Protein AF-A0A7S3IQA2-F1 (afdb_monomer_lite)

Secondary structure (DSSP, 8-state):
--------EEEEEEE--PPPPGGGEEEEEEE----TTT----GGG--HHHH-PBPPP-----------------SSSTTTTTEEEEEEE--HHHHHEEEES-HHHHHHHHHHHHHHHHHHHT-EE-GGG-GGGHHHHTTS-TTS--SSS-----SSHHHHEE--HHHHHT-HHHHTHHHHHHHHHHHHHHHHHHHHHTTHHHHHHHHHHHHT--THHHHSTTBSSHHHHHHHHHHHHHHHHHHHHHHS-SEEEETTEEEE-HHHHHHHS--

Organism: NCBI:txid197538

Structure (mmCIF, N/CA/C/O backbone):
data_AF-A0A7S3IQA2-F1
#
_entry.id   AF-A0A7S3IQA2-F1
#
loop_
_atom_site.group_PDB
_atom_site.id
_atom_site.type_symbol
_atom_site.label_atom_id
_atom_site.label_alt_id
_atom_site.label_comp_id
_atom_site.label_asym_id
_atom_site.label_entity_id
_atom_site.label_seq_id
_atom_site.pdbx_PDB_ins_code
_atom_site.Cartn_x
_atom_site.Cartn_y
_atom_site.Cartn_z
_atom_site.occupancy
_atom_site.B_iso_or_equiv
_atom_sit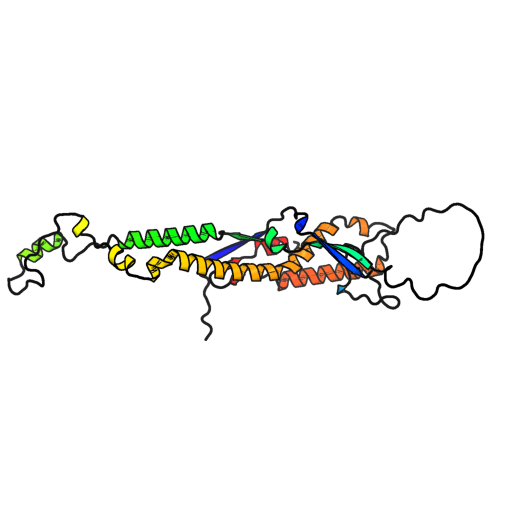e.auth_seq_id
_atom_site.auth_comp_id
_atom_site.auth_asym_id
_atom_site.auth_atom_id
_atom_site.pdbx_PDB_model_num
ATOM 1 N N . MET A 1 1 ? 13.634 -14.936 19.306 1.00 33.12 1 MET A N 1
ATOM 2 C CA . MET A 1 1 ? 12.328 -15.432 18.822 1.00 33.12 1 MET A CA 1
ATOM 3 C C . MET A 1 1 ? 11.610 -14.250 18.198 1.00 33.12 1 MET A C 1
ATOM 5 O O . MET A 1 1 ? 11.141 -13.402 18.939 1.00 33.12 1 MET A O 1
ATOM 9 N N . HIS A 1 2 ? 11.603 -14.133 16.868 1.00 39.12 2 HIS A N 1
ATOM 10 C CA . HIS A 1 2 ? 10.743 -13.153 16.205 1.00 39.12 2 HIS A CA 1
ATOM 11 C C . HIS A 1 2 ? 9.309 -13.664 16.319 1.00 39.12 2 HIS A C 1
ATOM 13 O O . HIS A 1 2 ? 8.986 -14.717 15.767 1.00 39.12 2 HIS A O 1
ATOM 19 N N . VAL A 1 3 ? 8.480 -12.967 17.094 1.00 45.41 3 VAL A N 1
ATOM 20 C CA . VAL A 1 3 ? 7.030 -13.148 17.030 1.00 45.41 3 VAL A CA 1
ATOM 21 C C . VAL A 1 3 ? 6.659 -12.848 15.581 1.00 45.41 3 VAL A C 1
ATOM 23 O O . VAL A 1 3 ? 6.952 -11.762 15.092 1.00 45.41 3 VAL A O 1
ATOM 26 N N . LYS A 1 4 ? 6.127 -13.836 14.854 1.00 48.12 4 LYS A N 1
ATOM 27 C CA . LYS A 1 4 ? 5.540 -13.571 13.540 1.00 48.12 4 LYS A CA 1
ATOM 28 C C . LYS A 1 4 ? 4.368 -12.634 13.793 1.00 48.12 4 LYS A C 1
ATOM 30 O O . LYS A 1 4 ? 3.361 -13.076 14.339 1.00 48.12 4 LYS A O 1
ATOM 35 N N . GLU A 1 5 ? 4.542 -11.359 13.469 1.00 61.69 5 GLU A N 1
ATOM 36 C CA . GLU A 1 5 ? 3.454 -10.388 13.438 1.00 61.69 5 GLU A CA 1
ATOM 37 C C . GLU A 1 5 ? 2.426 -10.919 12.441 1.00 61.69 5 GLU A C 1
ATOM 39 O O . GLU A 1 5 ? 2.681 -11.011 11.240 1.00 61.69 5 GLU A O 1
ATOM 44 N N . VAL A 1 6 ? 1.309 -11.418 12.967 1.00 69.44 6 VAL A N 1
ATOM 45 C CA . VAL A 1 6 ? 0.190 -11.858 12.144 1.00 69.44 6 VAL A CA 1
ATOM 46 C C . VAL A 1 6 ? -0.544 -10.588 11.722 1.00 69.44 6 VAL A C 1
ATOM 48 O O . VAL A 1 6 ? -0.915 -9.808 12.601 1.00 69.44 6 VAL A O 1
ATOM 51 N N . PRO A 1 7 ? -0.754 -10.361 10.416 1.00 72.88 7 PRO A N 1
ATOM 52 C CA . PRO A 1 7 ? -1.458 -9.175 9.956 1.00 72.88 7 PRO A CA 1
ATOM 53 C C . PRO A 1 7 ? -2.892 -9.196 10.487 1.00 72.88 7 PRO A C 1
ATOM 55 O O . PRO A 1 7 ? -3.588 -10.209 10.384 1.00 72.88 7 PRO A O 1
ATOM 58 N N . LEU A 1 8 ? -3.318 -8.073 11.060 1.00 76.00 8 LEU A N 1
ATOM 59 C CA . LEU A 1 8 ? -4.650 -7.910 11.642 1.00 76.00 8 LEU A CA 1
ATOM 60 C C . LEU A 1 8 ? -5.661 -7.424 10.599 1.00 76.00 8 LEU A C 1
ATOM 62 O O . LEU A 1 8 ? -6.837 -7.771 10.679 1.00 76.00 8 LEU A O 1
ATOM 66 N N . PHE A 1 9 ? -5.196 -6.677 9.595 1.00 80.94 9 PHE A N 1
ATOM 67 C CA . PHE A 1 9 ? -6.043 -6.094 8.558 1.00 80.94 9 PHE A CA 1
ATOM 68 C C . PHE A 1 9 ? -5.576 -6.487 7.161 1.00 80.94 9 PHE A C 1
ATOM 70 O O . PHE A 1 9 ? -4.390 -6.709 6.908 1.00 80.94 9 PHE A O 1
ATOM 77 N N . PHE A 1 10 ? -6.526 -6.543 6.234 1.00 84.06 10 PHE A N 1
ATOM 78 C CA . PHE A 1 10 ? -6.259 -6.733 4.816 1.00 84.06 10 PHE A CA 1
ATOM 79 C C . PHE A 1 10 ? -6.464 -5.407 4.103 1.00 84.06 10 PHE A C 1
ATOM 81 O O . PHE A 1 10 ? -7.501 -4.772 4.280 1.00 84.06 10 PHE A O 1
ATOM 88 N N . ALA A 1 11 ? -5.488 -5.026 3.291 1.00 83.69 11 ALA A N 1
ATOM 89 C CA . ALA A 1 11 ? -5.570 -3.844 2.454 1.00 83.69 11 ALA A CA 1
ATOM 90 C C . ALA A 1 11 ? -5.276 -4.212 0.997 1.00 83.69 11 ALA A C 1
ATOM 92 O O . ALA A 1 11 ? -4.518 -5.144 0.705 1.00 83.69 11 ALA A O 1
ATOM 93 N N . GLU A 1 12 ? -5.891 -3.491 0.073 1.00 84.31 12 GLU A N 1
ATOM 94 C CA . GLU A 1 12 ? -5.691 -3.664 -1.361 1.00 84.31 12 GLU A CA 1
ATOM 95 C C . GLU A 1 12 ? -4.896 -2.483 -1.907 1.00 84.31 12 GLU A C 1
ATOM 97 O O . GLU A 1 12 ? -5.214 -1.325 -1.645 1.00 84.31 12 GLU A O 1
ATOM 102 N N . CYS A 1 13 ? -3.831 -2.780 -2.652 1.00 83.69 13 CYS A N 1
ATOM 103 C CA . CYS A 1 13 ? -3.102 -1.765 -3.394 1.00 83.69 13 CYS A CA 1
ATOM 104 C C . CYS A 1 13 ? -3.908 -1.410 -4.645 1.00 83.69 13 CYS A C 1
ATOM 106 O O . CYS A 1 13 ? -4.119 -2.248 -5.527 1.00 83.69 13 CYS A O 1
ATOM 108 N N . LEU A 1 14 ? -4.358 -0.162 -4.706 1.00 82.62 14 LEU A N 1
ATOM 109 C CA . LEU A 1 14 ? -4.986 0.423 -5.874 1.00 82.62 14 LEU A CA 1
ATOM 110 C C . LEU A 1 14 ? -3.908 0.998 -6.788 1.00 82.62 14 LEU A C 1
ATOM 112 O O . LEU A 1 14 ? -3.060 1.773 -6.352 1.00 82.62 14 LEU A O 1
ATOM 116 N N . TYR A 1 15 ? -3.998 0.651 -8.068 1.00 81.69 15 TYR A N 1
ATOM 117 C CA . TYR A 1 15 ? -3.204 1.250 -9.131 1.00 81.69 15 TYR A CA 1
ATOM 118 C C . TYR A 1 15 ? -4.103 2.147 -9.982 1.00 81.69 15 TYR A C 1
ATOM 120 O O . TYR A 1 15 ? -5.124 1.683 -10.500 1.00 81.69 15 TYR A O 1
ATOM 128 N N . LYS A 1 16 ? -3.760 3.431 -10.106 1.00 79.69 16 LYS A N 1
ATOM 129 C CA . LYS A 1 16 ? -4.470 4.381 -10.975 1.00 79.69 16 LYS A CA 1
ATOM 130 C C . LYS A 1 16 ? -3.477 5.270 -11.714 1.00 79.69 16 LYS A C 1
ATOM 132 O O . LYS A 1 16 ? -2.762 6.061 -11.107 1.00 79.69 16 LYS A O 1
ATOM 137 N N . GLU A 1 17 ? -3.477 5.171 -13.038 1.00 76.94 17 GLU A N 1
ATOM 138 C CA . GLU A 1 17 ? -2.669 6.030 -13.902 1.00 76.94 17 GLU A CA 1
ATOM 139 C C . GLU A 1 17 ? -3.285 7.435 -13.963 1.00 76.94 17 GLU A C 1
ATOM 141 O O . GLU A 1 17 ? -4.284 7.674 -14.643 1.00 76.94 17 GLU A O 1
ATOM 146 N N . PHE A 1 18 ? -2.696 8.380 -13.232 1.00 75.50 18 PHE A N 1
ATOM 147 C CA . PHE A 1 18 ? -3.035 9.798 -13.341 1.00 75.50 18 PHE A CA 1
ATOM 148 C C . PHE A 1 18 ? -2.049 10.530 -14.250 1.00 75.50 18 PHE A C 1
ATOM 150 O O . PHE A 1 18 ? -0.873 10.169 -14.347 1.00 75.50 18 PHE A O 1
ATOM 157 N N . THR A 1 19 ? -2.520 11.609 -14.883 1.00 73.88 19 THR A N 1
ATOM 158 C CA . THR A 1 19 ? -1.664 12.514 -15.658 1.00 73.88 19 THR A CA 1
ATOM 159 C C . THR A 1 19 ? -0.594 13.116 -14.754 1.00 73.88 19 THR A C 1
ATOM 161 O O . THR A 1 19 ? -0.920 13.801 -13.784 1.00 73.88 19 THR A O 1
ATOM 164 N N . ILE A 1 20 ? 0.674 12.879 -15.086 1.00 77.06 20 ILE A N 1
ATOM 165 C CA . ILE A 1 20 ? 1.814 13.316 -14.275 1.00 77.06 20 ILE A CA 1
ATOM 166 C C . ILE A 1 20 ? 1.926 14.851 -14.333 1.00 77.06 20 ILE A C 1
ATOM 168 O O . ILE A 1 20 ? 2.106 15.401 -15.427 1.00 77.06 20 ILE A O 1
ATOM 172 N N . PRO A 1 21 ? 1.852 15.562 -13.192 1.00 76.69 21 PRO A N 1
ATOM 173 C CA . PRO A 1 21 ? 2.013 17.013 -13.157 1.00 76.69 21 PRO A CA 1
ATOM 174 C C . PRO A 1 21 ? 3.432 17.452 -13.540 1.00 76.69 21 PRO A C 1
ATOM 176 O O . PRO A 1 21 ? 4.412 16.755 -13.277 1.00 76.69 21 PRO A O 1
ATOM 179 N N . SER A 1 22 ? 3.566 18.661 -14.097 1.00 71.00 22 SER A N 1
ATOM 180 C CA . SER A 1 22 ? 4.856 19.204 -14.557 1.00 71.00 22 SER A CA 1
ATOM 181 C C . SER A 1 22 ? 5.938 19.281 -13.467 1.00 71.00 22 SER A C 1
ATOM 183 O O . SER A 1 22 ? 7.120 19.269 -13.793 1.00 71.00 22 SER A O 1
ATOM 185 N N . SER A 1 23 ? 5.551 19.326 -12.188 1.00 74.44 23 SER A N 1
ATOM 186 C CA . SER A 1 23 ? 6.451 19.370 -11.026 1.00 74.44 23 SER A CA 1
ATOM 187 C C . SER A 1 23 ? 7.253 18.087 -10.795 1.00 74.44 23 SER A C 1
ATOM 189 O O . SER A 1 23 ? 8.294 18.142 -10.150 1.00 74.44 23 SER A O 1
ATOM 191 N N . TYR A 1 24 ? 6.787 16.949 -11.313 1.00 72.38 24 TYR A N 1
ATOM 192 C CA . TYR A 1 24 ? 7.434 15.645 -11.125 1.00 72.38 24 TYR A CA 1
ATOM 193 C C . TYR A 1 24 ? 8.455 15.319 -12.220 1.00 72.38 24 TYR A C 1
ATOM 195 O O . TYR A 1 24 ? 9.174 14.323 -12.125 1.00 72.38 24 TYR A O 1
ATOM 203 N N . TYR A 1 25 ? 8.548 16.163 -13.253 1.00 75.19 25 TYR A N 1
ATOM 204 C CA . TYR A 1 25 ? 9.533 16.010 -14.315 1.00 75.19 25 TYR A CA 1
ATOM 205 C C . TYR A 1 25 ? 10.862 16.649 -13.925 1.00 75.19 25 TYR A C 1
ATOM 207 O O . TYR A 1 25 ? 10.923 17.810 -13.521 1.00 75.19 25 TYR A O 1
ATOM 215 N N . TYR A 1 26 ? 11.949 15.921 -14.151 1.00 76.19 26 TYR A N 1
ATOM 216 C CA . TYR A 1 26 ? 13.303 16.455 -14.082 1.00 76.19 26 TYR A CA 1
ATOM 217 C C . TYR A 1 26 ? 14.073 16.117 -15.356 1.00 76.19 26 TYR A C 1
ATOM 219 O O . TYR A 1 26 ? 13.770 15.152 -16.056 1.00 76.19 26 TYR A O 1
ATOM 227 N N . THR A 1 27 ? 15.054 16.953 -15.688 1.00 71.00 27 THR A N 1
ATOM 228 C CA . THR A 1 27 ? 15.935 16.705 -16.832 1.00 71.00 27 THR A CA 1
ATOM 229 C C . THR A 1 27 ? 17.206 16.047 -16.331 1.00 71.00 27 THR A C 1
ATOM 231 O O . THR A 1 27 ? 17.878 16.596 -15.460 1.00 71.00 27 THR A O 1
ATOM 234 N N . ASP A 1 28 ? 17.519 14.886 -16.884 1.00 67.62 28 ASP A N 1
ATOM 235 C CA . ASP A 1 28 ? 18.762 14.167 -16.646 1.00 67.62 28 ASP A CA 1
ATOM 236 C C . ASP A 1 28 ? 19.663 14.264 -17.883 1.00 67.62 28 ASP A C 1
ATOM 238 O O . ASP A 1 28 ? 19.167 14.454 -18.995 1.00 67.62 28 ASP A O 1
ATOM 242 N N . ILE A 1 29 ? 20.977 14.169 -17.704 1.00 68.44 29 ILE A N 1
ATOM 243 C CA . ILE A 1 29 ? 21.948 14.224 -18.805 1.00 68.44 29 ILE A CA 1
ATOM 244 C C . ILE A 1 29 ? 22.576 12.840 -18.928 1.00 68.44 29 ILE A C 1
ATOM 246 O O . ILE A 1 29 ? 23.314 12.419 -18.042 1.00 68.44 29 ILE A O 1
ATOM 250 N N . ILE A 1 30 ? 22.281 12.144 -20.023 1.00 65.62 30 ILE A N 1
ATOM 251 C CA . ILE A 1 30 ? 22.771 10.787 -20.292 1.00 65.62 30 ILE A CA 1
ATOM 252 C C . ILE A 1 30 ? 23.763 10.844 -21.454 1.00 65.62 30 ILE A C 1
ATOM 254 O O . ILE A 1 30 ? 23.648 11.699 -22.335 1.00 65.62 30 ILE A O 1
ATOM 258 N N . ASN A 1 31 ? 24.760 9.963 -21.438 1.00 61.25 31 ASN A N 1
ATOM 259 C CA . ASN A 1 31 ? 25.698 9.841 -22.548 1.00 61.25 31 ASN A CA 1
ATOM 260 C C . ASN A 1 31 ? 25.044 9.116 -23.736 1.00 61.25 31 ASN A C 1
ATOM 262 O O . ASN A 1 31 ? 24.203 8.243 -23.532 1.00 61.25 31 ASN A O 1
ATOM 266 N N . LEU A 1 32 ? 25.449 9.456 -24.959 1.00 64.62 32 LEU A N 1
ATOM 267 C CA . LEU A 1 32 ? 25.053 8.738 -26.169 1.00 64.62 32 LEU A CA 1
ATOM 268 C C . LEU A 1 32 ? 25.477 7.265 -26.070 1.00 64.62 32 LEU A C 1
ATOM 270 O O . LEU A 1 32 ? 26.587 6.959 -25.629 1.00 64.62 32 LEU A O 1
ATOM 274 N N . PHE A 1 33 ? 24.581 6.358 -26.461 1.00 60.69 33 PHE A N 1
ATOM 275 C CA . PHE A 1 33 ? 24.859 4.926 -26.459 1.00 60.69 33 PHE A CA 1
ATOM 276 C C . PHE A 1 33 ? 25.730 4.535 -27.651 1.00 60.69 33 PHE A C 1
ATOM 278 O O . PHE A 1 33 ? 25.269 4.512 -28.792 1.00 60.69 33 PHE A O 1
ATOM 285 N N . GLU A 1 34 ? 26.988 4.203 -27.369 1.00 63.91 34 GLU A N 1
ATOM 286 C CA . GLU A 1 34 ? 27.975 3.785 -28.360 1.00 63.91 34 GLU A CA 1
ATOM 287 C C . GLU A 1 34 ? 28.670 2.501 -27.896 1.00 63.91 34 GLU A C 1
ATOM 289 O O . GLU A 1 34 ? 29.266 2.436 -26.814 1.00 63.91 34 GLU A O 1
ATOM 294 N N . LEU A 1 35 ? 28.603 1.463 -28.729 1.00 61.06 35 LEU A N 1
ATOM 295 C CA . LEU A 1 35 ? 29.196 0.161 -28.436 1.00 61.06 35 LEU A CA 1
ATOM 296 C C . LEU A 1 35 ? 30.708 0.142 -28.735 1.00 61.06 35 LEU A C 1
ATOM 298 O O . LEU A 1 35 ? 31.191 0.886 -29.598 1.00 61.06 35 LEU A O 1
ATOM 302 N N . PRO A 1 36 ? 31.482 -0.734 -28.068 1.00 54.06 36 PRO A N 1
ATOM 303 C CA . PRO A 1 36 ? 32.877 -0.985 -28.430 1.00 54.06 36 PRO A CA 1
ATOM 304 C C . PRO A 1 36 ? 32.995 -1.484 -29.885 1.00 54.06 36 PRO A C 1
ATOM 306 O O . PRO A 1 36 ? 32.123 -2.231 -30.330 1.00 54.06 36 PRO A O 1
ATOM 309 N N . PRO A 1 37 ? 34.071 -1.151 -30.632 1.00 51.06 37 PRO A N 1
ATOM 310 C CA . PRO A 1 37 ? 35.356 -0.627 -30.152 1.00 51.06 37 PRO A CA 1
ATOM 311 C C . PRO A 1 37 ? 35.466 0.905 -30.059 1.00 51.06 37 PRO A C 1
ATOM 313 O O . PRO A 1 37 ? 36.456 1.386 -29.514 1.00 51.06 37 PRO A O 1
ATOM 316 N N . LEU A 1 38 ? 34.497 1.661 -30.584 1.00 55.62 38 LEU A N 1
ATOM 317 C CA . LEU A 1 38 ? 34.536 3.132 -30.606 1.00 55.62 38 LEU A CA 1
ATOM 318 C C . LEU A 1 38 ? 33.925 3.759 -29.340 1.00 55.62 38 LEU A C 1
ATOM 320 O O . LEU A 1 38 ? 34.416 4.784 -28.876 1.00 55.62 38 LEU A O 1
ATOM 324 N N . GLY A 1 39 ? 32.923 3.112 -28.738 1.00 59.12 39 GLY A N 1
ATOM 325 C CA . GLY A 1 39 ? 32.258 3.578 -27.522 1.00 59.12 39 GLY A CA 1
ATOM 326 C C . GLY A 1 39 ? 32.589 2.777 -26.256 1.00 59.12 39 GLY A C 1
ATOM 327 O O . GLY A 1 39 ? 33.269 1.749 -26.287 1.00 59.12 39 GLY A O 1
ATOM 328 N N . ARG A 1 40 ? 32.109 3.275 -25.108 1.00 67.38 40 ARG A N 1
ATOM 329 C CA . ARG A 1 40 ? 32.288 2.670 -23.768 1.00 67.38 40 ARG A CA 1
ATOM 330 C C . ARG A 1 40 ? 30.965 2.257 -23.105 1.00 67.38 40 ARG A C 1
ATOM 332 O O . ARG A 1 40 ? 30.977 1.944 -21.916 1.00 67.38 40 ARG A O 1
ATOM 339 N N . SER A 1 41 ? 29.844 2.293 -23.827 1.00 68.06 41 SER A N 1
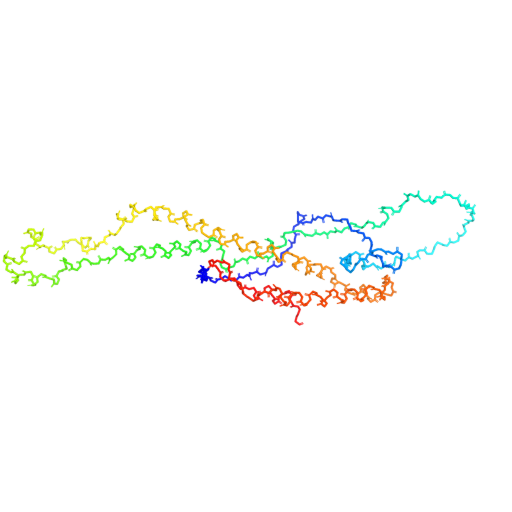ATOM 340 C CA . SER A 1 41 ? 28.519 2.057 -23.246 1.00 68.06 41 SER A CA 1
ATOM 341 C C . SER A 1 41 ? 28.297 0.587 -22.893 1.00 68.06 41 SER A C 1
ATOM 343 O O . SER A 1 41 ? 28.702 -0.327 -23.614 1.00 68.06 41 SER A O 1
ATOM 345 N N . THR A 1 42 ? 27.628 0.371 -21.767 1.00 61.69 42 THR A N 1
ATOM 346 C CA . THR A 1 42 ? 27.181 -0.933 -21.271 1.00 61.69 42 THR A CA 1
ATOM 347 C C . THR A 1 42 ? 25.681 -1.109 -21.497 1.00 61.69 42 THR A C 1
ATOM 349 O O . THR A 1 42 ? 24.984 -0.147 -21.801 1.00 61.69 42 THR A O 1
ATOM 352 N N . LYS A 1 43 ? 25.159 -2.335 -21.348 1.00 63.09 43 LYS A N 1
ATOM 353 C CA . LYS A 1 43 ? 23.725 -2.637 -21.534 1.00 63.09 43 LYS A CA 1
ATOM 354 C C . LYS A 1 43 ? 22.803 -1.720 -20.718 1.00 63.09 43 LYS A C 1
ATOM 356 O O . LYS A 1 43 ? 21.762 -1.314 -21.224 1.00 63.09 43 LYS A O 1
ATOM 361 N N . ASP A 1 44 ? 23.228 -1.347 -19.514 1.00 60.62 44 ASP A N 1
ATOM 362 C CA . ASP A 1 44 ? 22.462 -0.512 -18.582 1.00 60.62 44 ASP A CA 1
ATOM 363 C C . ASP A 1 44 ? 22.394 0.966 -19.006 1.00 60.62 44 ASP A C 1
ATOM 365 O O . ASP A 1 44 ? 21.500 1.702 -18.585 1.00 60.62 44 ASP A O 1
ATOM 369 N N . ASP A 1 45 ? 23.301 1.404 -19.886 1.00 61.25 45 ASP A N 1
ATOM 370 C CA . ASP A 1 45 ? 23.326 2.767 -20.426 1.00 61.25 45 ASP A CA 1
ATOM 371 C C . ASP A 1 45 ? 22.307 2.958 -21.567 1.00 61.25 45 ASP A C 1
ATOM 373 O O . ASP A 1 45 ? 22.085 4.077 -22.041 1.00 61.25 45 ASP A O 1
ATOM 377 N N . PHE A 1 46 ? 21.662 1.878 -22.027 1.00 63.38 46 PHE A N 1
ATOM 378 C CA . PHE A 1 46 ? 20.690 1.932 -23.111 1.00 63.38 46 PHE A CA 1
ATOM 379 C C . PHE A 1 46 ? 19.351 2.533 -22.650 1.00 63.38 46 PHE A C 1
ATOM 381 O O . PHE A 1 46 ? 18.504 1.876 -22.039 1.00 63.38 46 PHE A O 1
ATOM 388 N N . ASN A 1 47 ? 19.118 3.799 -23.012 1.00 66.50 47 ASN A N 1
ATOM 389 C CA . ASN A 1 47 ? 17.825 4.458 -22.863 1.00 66.50 47 ASN A CA 1
ATOM 390 C C . ASN A 1 47 ? 17.030 4.516 -24.190 1.00 66.50 47 ASN A C 1
ATOM 392 O O . ASN A 1 47 ? 17.344 5.333 -25.058 1.00 66.50 47 ASN A O 1
ATOM 396 N N . PRO A 1 48 ? 15.953 3.730 -24.348 1.00 66.00 48 PRO A N 1
ATOM 397 C CA . PRO A 1 48 ? 15.155 3.691 -25.572 1.00 66.00 48 PRO A CA 1
ATOM 398 C C . PRO A 1 48 ? 14.453 5.016 -25.898 1.00 66.00 48 PRO A C 1
ATOM 400 O O . PRO A 1 48 ? 14.165 5.267 -27.058 1.00 66.00 48 PRO A O 1
ATOM 403 N N . MET A 1 49 ? 14.234 5.900 -24.919 1.00 63.31 49 MET A N 1
ATOM 404 C CA . MET A 1 49 ? 13.616 7.219 -25.149 1.00 63.31 49 MET A CA 1
ATOM 405 C C . MET A 1 49 ? 14.499 8.175 -25.949 1.00 63.31 49 MET A C 1
ATOM 407 O O . MET A 1 49 ? 14.025 9.204 -26.422 1.00 63.31 49 MET A O 1
ATOM 411 N N . VAL A 1 50 ? 15.792 7.874 -26.029 1.00 62.91 50 VAL A N 1
ATOM 412 C CA . VAL A 1 50 ? 16.797 8.743 -26.639 1.00 62.91 50 VAL A CA 1
ATOM 413 C C . VAL A 1 50 ? 17.586 8.029 -27.715 1.00 62.91 50 VAL A C 1
ATOM 415 O O . VAL A 1 50 ? 18.009 8.663 -28.665 1.00 62.91 50 VAL A O 1
ATOM 418 N N . HIS A 1 51 ? 17.773 6.719 -27.600 1.00 65.56 51 H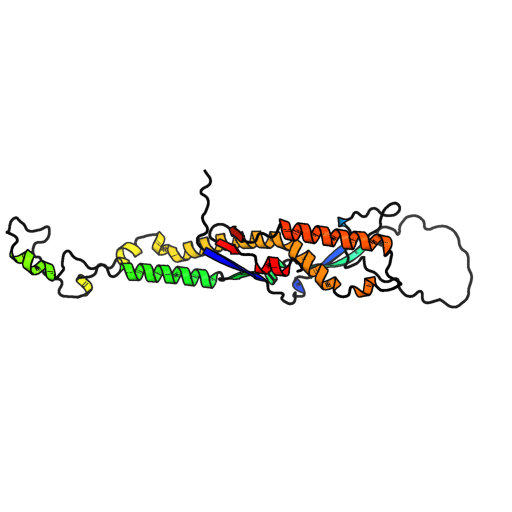IS A N 1
ATOM 419 C CA . HIS A 1 51 ? 18.591 5.977 -28.554 1.00 65.56 51 HIS A CA 1
ATOM 420 C C . HIS A 1 51 ? 17.788 5.405 -29.729 1.00 65.56 51 HIS A C 1
ATOM 422 O O . HIS A 1 51 ? 18.385 4.916 -30.680 1.00 65.56 51 HIS A O 1
ATOM 428 N N . MET A 1 52 ? 16.453 5.493 -29.707 1.00 61.66 52 MET A N 1
ATOM 429 C CA . MET A 1 52 ? 15.612 5.201 -30.873 1.00 61.66 52 MET A CA 1
ATOM 430 C C . MET A 1 52 ? 15.436 6.462 -31.728 1.00 61.66 52 MET A C 1
ATOM 432 O O . MET A 1 52 ? 14.398 7.120 -31.683 1.00 61.66 52 MET A O 1
ATOM 436 N N . GLU A 1 53 ? 16.474 6.815 -32.485 1.00 64.25 53 GLU A N 1
ATOM 437 C CA . GLU A 1 53 ? 16.461 7.956 -33.408 1.00 64.25 53 GLU A CA 1
ATOM 438 C C . GLU A 1 53 ? 16.288 7.499 -34.863 1.00 64.25 53 GLU A C 1
ATOM 440 O O . GLU A 1 53 ? 16.818 6.469 -35.288 1.00 64.25 53 GLU A O 1
ATOM 445 N N . ILE A 1 54 ? 15.568 8.306 -35.642 1.00 59.72 54 ILE A N 1
ATOM 446 C CA . ILE A 1 54 ? 15.509 8.192 -37.101 1.00 59.72 54 ILE A CA 1
ATOM 447 C C . ILE A 1 54 ? 16.592 9.109 -37.670 1.00 59.72 54 ILE A C 1
ATOM 449 O O . ILE A 1 54 ? 16.667 10.278 -37.285 1.00 59.72 54 ILE A O 1
ATOM 453 N N . GLU A 1 55 ? 17.416 8.607 -38.590 1.00 56.72 55 GLU A N 1
ATOM 454 C CA . GLU A 1 55 ? 18.409 9.448 -39.262 1.00 56.72 55 GLU A CA 1
ATOM 455 C C . GLU A 1 55 ? 17.713 10.594 -40.024 1.00 56.72 55 GLU A C 1
ATOM 457 O O . GLU A 1 55 ? 16.796 10.339 -40.823 1.00 56.72 55 GLU A O 1
ATOM 462 N N . PRO A 1 56 ? 18.111 11.862 -39.794 1.00 52.25 56 PRO A N 1
ATOM 463 C CA . PRO A 1 56 ? 17.507 12.992 -40.485 1.00 52.25 56 PRO A CA 1
ATOM 464 C C . PRO A 1 56 ? 17.719 12.872 -41.999 1.00 52.25 56 PRO A C 1
ATOM 466 O O . PRO A 1 56 ? 18.739 12.364 -42.460 1.00 52.25 56 PRO A O 1
ATOM 469 N N . GLU A 1 57 ? 16.754 13.353 -42.791 1.00 45.25 57 GLU A N 1
ATOM 470 C CA . GLU A 1 57 ? 16.940 13.511 -44.236 1.00 45.25 57 GLU A CA 1
ATOM 471 C C . GLU A 1 57 ? 18.209 14.314 -44.512 1.00 45.25 57 GLU A C 1
ATOM 473 O O . GLU A 1 57 ? 18.285 15.496 -44.175 1.00 45.25 57 GLU A O 1
ATOM 478 N N . GLU A 1 58 ? 19.191 13.682 -45.162 1.00 42.62 58 GLU A N 1
ATOM 479 C CA . GLU A 1 58 ? 20.230 14.417 -45.865 1.00 42.62 58 GLU A CA 1
ATOM 480 C C . GLU A 1 58 ? 19.530 15.312 -46.889 1.00 42.62 58 GLU A C 1
ATOM 482 O O . GLU A 1 58 ? 19.144 14.887 -47.983 1.00 42.62 58 GLU A O 1
ATOM 487 N N . VAL A 1 59 ? 19.337 16.578 -46.523 1.00 38.25 59 VAL A N 1
ATOM 488 C CA . VAL A 1 59 ? 19.032 17.629 -47.481 1.00 38.25 59 VAL A CA 1
ATOM 489 C C . VAL A 1 59 ? 20.231 17.658 -48.413 1.00 38.25 59 VAL A C 1
ATOM 491 O O . VAL A 1 59 ? 21.275 18.213 -48.071 1.00 38.25 59 VAL A O 1
ATOM 494 N N . LYS A 1 60 ? 20.095 17.006 -49.574 1.00 35.47 60 LYS A N 1
ATOM 495 C CA . LYS A 1 60 ? 21.044 17.087 -50.682 1.00 35.47 60 LYS A CA 1
ATOM 496 C C . LYS A 1 60 ? 21.295 18.566 -50.957 1.00 35.47 60 LYS A C 1
ATOM 498 O O . LYS A 1 60 ? 20.500 19.218 -51.633 1.00 35.47 60 LYS A O 1
ATOM 503 N N . LYS A 1 61 ? 22.388 19.104 -50.412 1.00 35.91 61 LYS A N 1
ATOM 504 C CA . LYS A 1 61 ? 22.923 20.400 -50.809 1.00 35.91 61 LYS A CA 1
ATOM 505 C C . LYS A 1 61 ? 23.356 20.245 -52.257 1.00 35.91 61 LYS A C 1
ATOM 507 O O . LYS A 1 61 ? 24.372 19.630 -52.566 1.00 35.91 61 LYS A O 1
ATOM 512 N N . SER A 1 62 ? 22.516 20.742 -53.149 1.00 35.38 62 SER A N 1
ATOM 513 C CA . SER A 1 62 ? 22.840 20.933 -54.548 1.00 35.38 62 SER A CA 1
ATOM 514 C C . SER A 1 62 ? 23.997 21.929 -54.674 1.00 35.38 62 SER A C 1
ATOM 516 O O . SER A 1 62 ? 23.799 23.098 -54.362 1.00 35.38 62 SER A O 1
ATOM 518 N N . GLY A 1 63 ? 25.141 21.447 -55.166 1.00 32.59 63 GLY A N 1
ATOM 519 C CA . GLY A 1 63 ? 26.056 22.169 -56.063 1.00 32.59 63 GLY A CA 1
ATOM 520 C C . GLY A 1 63 ? 27.013 23.211 -55.465 1.00 32.59 63 GLY A C 1
ATOM 521 O O . GLY A 1 63 ? 26.562 24.193 -54.895 1.00 32.59 63 GLY A O 1
ATOM 522 N N . ASP A 1 64 ? 28.310 22.978 -55.713 1.00 30.61 64 ASP A N 1
ATOM 523 C CA . ASP A 1 64 ? 29.437 23.923 -55.867 1.00 30.61 64 ASP A CA 1
ATOM 524 C C . ASP A 1 64 ? 29.647 25.034 -54.819 1.00 30.61 64 ASP A C 1
ATOM 526 O O . ASP A 1 64 ? 28.922 26.020 -54.770 1.00 30.61 64 ASP A O 1
ATOM 530 N N . ASP A 1 65 ? 30.734 24.963 -54.042 1.00 30.33 65 ASP A N 1
ATOM 531 C CA . ASP A 1 65 ? 32.045 25.408 -54.542 1.00 30.33 65 ASP A CA 1
ATOM 532 C C . ASP A 1 65 ? 33.177 25.137 -53.528 1.00 30.33 65 ASP A C 1
ATOM 534 O O . ASP A 1 65 ? 33.004 25.128 -52.309 1.00 30.33 65 ASP A O 1
ATOM 538 N N . SER A 1 66 ? 34.355 24.907 -54.094 1.00 31.11 66 SER A N 1
ATOM 539 C CA . SER A 1 66 ? 35.675 24.627 -53.519 1.00 31.11 66 SER A CA 1
ATOM 540 C C . SER A 1 66 ? 36.124 25.432 -52.284 1.00 31.11 66 SER A C 1
ATOM 542 O O . SER A 1 66 ? 36.042 26.659 -52.269 1.00 31.11 66 SER A O 1
ATOM 544 N N . SER A 1 67 ? 36.800 24.773 -51.334 1.00 28.61 67 SER A N 1
ATOM 545 C CA . SER A 1 67 ? 38.212 25.074 -51.001 1.00 28.61 67 SER A CA 1
ATOM 546 C C . SER A 1 67 ? 38.769 24.136 -49.924 1.00 28.61 67 SER A C 1
ATOM 548 O O . SER A 1 67 ? 38.223 23.985 -48.835 1.00 28.61 67 SER A O 1
ATOM 550 N N . GLU A 1 68 ? 39.894 23.512 -50.262 1.00 33.94 68 GLU A N 1
ATOM 551 C CA . GLU A 1 68 ? 40.783 22.788 -49.363 1.00 33.94 68 GLU A CA 1
ATOM 552 C C . GLU A 1 68 ? 41.365 23.744 -48.309 1.00 33.94 68 GLU A C 1
ATOM 554 O O . GLU A 1 68 ? 41.913 24.795 -48.638 1.00 33.94 68 GLU A O 1
ATOM 559 N N . SER A 1 69 ? 41.305 23.362 -47.035 1.00 29.05 69 SER A N 1
ATOM 560 C CA . SER A 1 69 ? 42.363 23.689 -46.075 1.00 29.05 69 SER A CA 1
ATOM 561 C C . SER A 1 69 ? 42.436 22.587 -45.021 1.00 29.05 69 SER A C 1
ATOM 563 O O . SER A 1 69 ? 41.596 22.465 -44.132 1.00 29.05 69 SER A O 1
ATOM 565 N N . GLU A 1 70 ? 43.439 21.732 -45.203 1.00 33.31 70 GLU A N 1
ATOM 566 C CA . GLU A 1 70 ? 43.882 20.723 -44.252 1.00 33.31 70 GLU A CA 1
ATOM 567 C C . GLU A 1 70 ? 44.357 21.348 -42.930 1.00 33.31 70 GLU A C 1
ATOM 569 O O . GLU A 1 70 ? 44.922 22.441 -42.898 1.00 33.31 70 GLU A O 1
ATOM 574 N N . ALA A 1 71 ? 44.226 20.539 -41.877 1.00 36.38 71 ALA A N 1
ATOM 575 C CA . ALA A 1 71 ? 45.096 20.487 -40.704 1.00 36.38 71 ALA A CA 1
ATOM 576 C C . ALA A 1 71 ? 45.116 21.710 -39.767 1.00 36.38 71 ALA A C 1
ATOM 578 O O . ALA A 1 71 ? 45.922 22.626 -39.916 1.00 36.38 71 ALA A O 1
ATOM 579 N N . ASN A 1 72 ? 44.284 21.646 -38.718 1.00 31.67 72 ASN A N 1
ATOM 580 C CA . ASN A 1 72 ? 44.665 21.798 -37.299 1.00 31.67 72 ASN A CA 1
ATOM 581 C C . ASN A 1 72 ? 43.416 22.087 -36.455 1.00 31.67 72 ASN A C 1
ATOM 583 O O . ASN A 1 72 ? 43.041 23.245 -36.294 1.00 31.67 72 ASN A O 1
ATOM 587 N N . LEU A 1 73 ? 42.782 21.043 -35.915 1.00 34.75 73 LEU A N 1
ATOM 588 C CA . LEU A 1 73 ? 41.855 21.126 -34.772 1.00 34.75 73 LEU A CA 1
ATOM 589 C C . LEU A 1 73 ? 41.589 19.711 -34.224 1.00 34.75 73 LEU A C 1
ATOM 591 O O . LEU A 1 73 ? 40.454 19.296 -34.014 1.00 34.75 73 LEU A O 1
ATOM 595 N N . GLU A 1 74 ? 42.662 18.946 -34.021 1.00 37.22 74 GLU A N 1
ATOM 596 C CA . GLU A 1 74 ? 42.621 17.802 -33.112 1.00 37.22 74 GLU A CA 1
ATOM 597 C C . GLU A 1 74 ? 42.722 18.324 -31.670 1.00 37.22 74 GLU A C 1
ATOM 599 O O . GLU A 1 74 ? 43.452 19.273 -31.390 1.00 37.22 74 GLU A O 1
ATOM 604 N N . GLU A 1 75 ? 41.956 17.687 -30.780 1.00 37.06 75 GLU A N 1
ATOM 605 C CA . GLU A 1 75 ? 41.959 17.849 -29.320 1.00 37.06 75 GLU A CA 1
ATOM 606 C C . GLU A 1 75 ? 41.320 19.132 -28.751 1.00 37.06 75 GLU A C 1
ATOM 608 O O . GLU A 1 75 ? 42.009 20.031 -28.280 1.00 37.06 75 GLU A O 1
ATOM 613 N N . SER A 1 76 ? 39.975 19.204 -28.707 1.00 32.66 76 SER A N 1
ATOM 614 C CA . SER A 1 76 ? 39.235 19.789 -27.548 1.00 32.66 76 SER A CA 1
ATOM 615 C C . SER A 1 76 ? 37.696 19.877 -27.661 1.00 32.66 76 SER A C 1
ATOM 617 O O . SER A 1 76 ? 37.072 20.478 -26.788 1.00 32.66 76 SER A O 1
ATOM 619 N N . ILE A 1 77 ? 37.030 19.269 -28.655 1.00 37.38 77 ILE A N 1
ATOM 620 C CA . ILE A 1 77 ? 35.554 19.395 -28.803 1.00 37.38 77 ILE A CA 1
ATOM 621 C C . ILE A 1 77 ? 34.760 18.196 -28.225 1.00 37.38 77 ILE A C 1
ATOM 623 O O . ILE A 1 77 ? 33.538 18.247 -28.103 1.00 37.38 77 ILE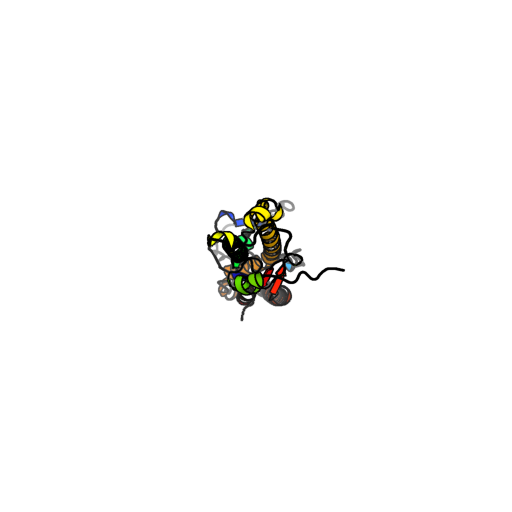 A O 1
ATOM 627 N N . ASP A 1 78 ? 35.418 17.142 -27.742 1.00 39.94 78 ASP A N 1
ATOM 628 C CA . ASP A 1 78 ? 34.764 15.826 -27.634 1.00 39.94 78 ASP A CA 1
ATOM 629 C C . ASP A 1 78 ? 34.118 15.456 -26.277 1.00 39.94 78 ASP A C 1
ATOM 631 O O . ASP A 1 78 ? 33.856 14.291 -26.001 1.00 39.94 78 ASP A O 1
ATOM 635 N N . SER A 1 79 ? 33.832 16.416 -25.383 1.00 43.69 79 SER A N 1
ATOM 636 C CA . SER A 1 79 ? 33.169 16.094 -24.090 1.00 43.69 79 SER A CA 1
ATOM 637 C C . SER A 1 79 ? 31.714 16.558 -23.959 1.00 43.69 79 SER A C 1
ATOM 639 O O . SER A 1 79 ? 31.031 16.207 -22.987 1.00 43.69 79 SER A O 1
ATOM 641 N N . MET A 1 80 ? 31.227 17.344 -24.925 1.00 41.53 80 MET A N 1
ATOM 642 C CA . MET A 1 80 ? 29.873 17.916 -24.910 1.00 41.53 80 MET A CA 1
ATOM 643 C C . MET A 1 80 ? 28.980 17.421 -26.053 1.00 41.53 80 MET A C 1
ATOM 645 O O . MET A 1 80 ? 27.764 17.528 -25.926 1.00 41.53 80 MET A O 1
ATOM 649 N N . ALA A 1 81 ? 29.553 16.842 -27.115 1.00 49.06 81 ALA A N 1
ATOM 650 C CA . ALA A 1 81 ? 28.804 16.281 -28.244 1.00 49.06 81 ALA A CA 1
ATOM 651 C C . ALA A 1 81 ? 28.013 15.010 -27.875 1.00 49.06 81 ALA A C 1
ATOM 653 O O . ALA A 1 81 ? 26.957 14.756 -28.444 1.00 49.06 81 ALA A O 1
ATOM 654 N N . ASN A 1 82 ? 28.459 14.274 -26.852 1.00 56.19 82 ASN A N 1
ATOM 655 C CA . ASN A 1 82 ? 27.903 12.962 -26.509 1.00 56.19 82 ASN A CA 1
ATOM 656 C C . ASN A 1 82 ? 26.907 12.994 -25.342 1.00 56.19 82 ASN A C 1
ATOM 658 O O . ASN A 1 82 ? 26.681 11.963 -24.723 1.00 56.19 82 ASN A O 1
ATOM 662 N N . LYS A 1 83 ? 26.337 14.152 -24.984 1.00 60.19 83 LYS A N 1
ATOM 663 C CA . LYS A 1 83 ? 25.441 14.297 -23.821 1.00 60.19 83 LYS A CA 1
ATOM 664 C C . LYS A 1 83 ? 24.039 14.721 -24.246 1.00 60.19 83 LYS A C 1
ATOM 666 O O . LYS A 1 83 ? 23.840 15.854 -24.680 1.00 60.19 83 LYS A O 1
ATOM 671 N N . VAL A 1 84 ? 23.056 13.845 -24.050 1.00 63.88 84 VAL A N 1
ATOM 672 C CA . VAL A 1 84 ? 21.649 14.086 -24.394 1.00 63.88 84 VAL A CA 1
ATOM 673 C C . VAL A 1 84 ? 20.817 14.341 -23.138 1.00 63.88 84 VAL A C 1
ATOM 675 O O . VAL A 1 84 ? 20.983 13.693 -22.105 1.00 63.88 84 VAL A O 1
ATOM 678 N N . LYS A 1 85 ? 19.908 15.316 -23.223 1.00 64.75 85 LYS A N 1
ATOM 679 C CA . LYS A 1 85 ? 18.973 15.659 -22.145 1.00 64.75 85 LYS A CA 1
ATOM 680 C C . LYS A 1 85 ? 17.734 14.772 -22.223 1.00 64.75 85 LYS A C 1
ATOM 682 O O . LYS A 1 85 ? 17.014 14.817 -23.215 1.00 64.75 85 LYS A O 1
ATOM 687 N N . VAL A 1 86 ? 17.445 14.035 -21.155 1.00 65.06 86 VAL A N 1
ATOM 688 C CA . VAL A 1 86 ? 16.288 13.136 -21.056 1.00 65.06 86 VAL A CA 1
ATOM 689 C C . VAL A 1 86 ? 15.327 13.648 -20.000 1.00 65.06 86 VAL A C 1
ATOM 691 O O . VAL A 1 86 ? 15.732 13.970 -18.885 1.00 65.06 86 VAL A O 1
ATOM 694 N N . LYS A 1 87 ? 14.035 13.703 -20.329 1.00 69.62 87 LYS A N 1
ATOM 695 C CA . LYS A 1 87 ? 12.992 13.954 -19.332 1.00 69.62 87 LYS A CA 1
ATOM 696 C C . LYS A 1 87 ? 12.728 12.668 -18.556 1.00 69.62 87 LYS A C 1
ATOM 698 O O . LYS A 1 87 ? 12.350 11.656 -19.140 1.00 69.62 87 LYS A O 1
ATOM 703 N N . LYS A 1 88 ? 12.924 12.717 -17.245 1.00 74.31 88 LYS A N 1
ATOM 704 C CA . LYS A 1 88 ? 12.607 11.643 -16.304 1.00 74.31 88 LYS A CA 1
ATOM 705 C C . LYS A 1 88 ? 11.526 12.107 -15.332 1.00 74.31 88 LYS A C 1
ATOM 707 O O . LYS A 1 88 ? 11.294 13.308 -15.188 1.00 74.31 88 LYS A O 1
ATOM 712 N N . VAL A 1 89 ? 10.880 11.152 -14.675 1.00 76.31 89 VAL A N 1
ATOM 713 C CA . VAL A 1 89 ? 9.830 11.386 -13.678 1.00 76.31 89 VAL A CA 1
ATOM 714 C C . VAL A 1 89 ? 10.303 10.815 -12.342 1.00 76.31 89 VAL A C 1
ATOM 716 O O . VAL A 1 89 ? 10.997 9.799 -12.340 1.00 76.31 89 VAL A O 1
ATOM 719 N N . LYS A 1 90 ? 9.980 11.483 -11.232 1.00 76.94 90 LYS A N 1
ATOM 720 C CA . LYS A 1 90 ? 10.174 10.968 -9.863 1.00 76.94 90 LYS A CA 1
ATOM 721 C C . LYS A 1 90 ? 8.843 10.815 -9.149 1.00 76.94 90 LYS A C 1
ATOM 723 O O . LYS A 1 90 ? 7.864 11.438 -9.551 1.00 76.94 90 LYS A O 1
ATOM 728 N N . ASP A 1 91 ? 8.869 10.065 -8.054 1.00 81.62 91 ASP A N 1
ATOM 729 C CA . ASP A 1 91 ? 7.768 9.905 -7.107 1.00 81.62 91 ASP A CA 1
ATOM 730 C C . ASP A 1 91 ? 6.483 9.376 -7.770 1.00 81.62 91 ASP A C 1
ATOM 732 O O . ASP A 1 91 ? 5.368 9.742 -7.387 1.00 81.62 91 ASP A O 1
ATOM 736 N N . LEU A 1 92 ? 6.632 8.491 -8.761 1.00 82.19 92 LEU A N 1
ATOM 737 C CA . LEU A 1 92 ? 5.512 7.829 -9.438 1.00 82.19 92 LEU A CA 1
ATOM 738 C C . LEU A 1 92 ? 4.680 7.005 -8.456 1.00 82.19 92 LEU A C 1
ATOM 740 O O . LEU A 1 92 ? 3.453 6.996 -8.548 1.00 82.19 92 LEU A O 1
ATOM 744 N N . HIS A 1 93 ? 5.327 6.375 -7.478 1.00 82.81 93 HIS A N 1
ATOM 745 C CA . HIS A 1 93 ? 4.656 5.618 -6.427 1.00 82.81 93 HIS A CA 1
ATOM 746 C C . HIS A 1 93 ? 3.648 6.460 -5.627 1.00 82.81 93 HIS A C 1
ATOM 748 O O . HIS A 1 93 ? 2.591 5.943 -5.286 1.00 82.81 93 HIS A O 1
ATOM 754 N N . LYS A 1 94 ? 3.903 7.758 -5.400 1.00 82.38 94 LYS A N 1
ATOM 755 C CA . LYS A 1 94 ? 2.972 8.660 -4.683 1.00 82.38 94 LYS A CA 1
ATOM 756 C C . LYS A 1 94 ? 1.766 9.067 -5.521 1.00 82.38 94 LYS A C 1
ATOM 758 O O . LYS A 1 94 ? 0.737 9.453 -4.977 1.00 82.38 94 LYS A O 1
ATOM 763 N N . LEU A 1 95 ? 1.914 9.052 -6.844 1.00 80.69 95 LEU A N 1
ATOM 764 C CA . LEU A 1 95 ? 0.855 9.443 -7.769 1.00 80.69 95 LEU A CA 1
ATOM 765 C C . LEU A 1 95 ? -0.031 8.258 -8.139 1.00 80.69 95 LEU A C 1
ATOM 767 O O . LEU A 1 95 ? -1.240 8.418 -8.256 1.00 80.69 95 LEU A O 1
ATOM 771 N N . TRP A 1 96 ? 0.567 7.091 -8.371 1.00 84.00 96 TRP A N 1
ATOM 772 C CA . TRP A 1 96 ? -0.121 5.960 -8.990 1.00 84.00 96 TRP A CA 1
ATOM 773 C C . TRP A 1 96 ? -0.540 4.865 -8.022 1.00 84.00 96 TRP A C 1
ATOM 775 O O . TRP A 1 96 ? -1.431 4.084 -8.364 1.00 84.00 96 TRP A O 1
ATOM 785 N N . LEU A 1 97 ? 0.081 4.790 -6.842 1.00 85.88 97 LEU A N 1
ATOM 786 C CA . LEU A 1 97 ? -0.253 3.797 -5.830 1.00 85.88 97 LEU A CA 1
ATOM 787 C C . LEU A 1 97 ? -1.037 4.452 -4.701 1.00 85.88 97 LEU A C 1
ATOM 789 O O . LEU A 1 97 ? -0.620 5.460 -4.140 1.00 85.88 97 LEU A O 1
ATOM 793 N N . ASN A 1 98 ? -2.161 3.838 -4.347 1.00 85.81 98 ASN A N 1
ATOM 794 C CA . ASN A 1 98 ? -2.862 4.136 -3.106 1.00 85.81 98 ASN A CA 1
ATOM 795 C C . ASN A 1 98 ? -3.279 2.835 -2.411 1.00 85.81 98 ASN A C 1
ATOM 797 O O . ASN A 1 98 ? -3.254 1.756 -3.010 1.00 85.81 98 ASN A O 1
ATOM 801 N N . ILE A 1 99 ? -3.653 2.920 -1.143 1.00 86.75 99 ILE A N 1
ATOM 802 C CA . ILE A 1 99 ? -4.090 1.782 -0.335 1.00 86.75 99 ILE A CA 1
ATOM 803 C C . ILE A 1 99 ? -5.579 1.941 -0.065 1.00 86.75 99 ILE A C 1
ATOM 805 O O . ILE A 1 99 ? -6.037 3.029 0.249 1.00 86.75 99 ILE A O 1
ATOM 809 N N . GLN A 1 100 ? -6.331 0.851 -0.160 1.00 83.88 100 GLN A N 1
ATOM 810 C CA . GLN A 1 100 ? -7.713 0.802 0.296 1.00 83.88 100 GLN A CA 1
ATOM 811 C C . GLN A 1 100 ? -7.847 -0.247 1.408 1.00 83.88 100 GLN A C 1
ATOM 813 O O . GLN A 1 100 ? -7.439 -1.395 1.195 1.00 83.88 100 GLN A O 1
ATOM 818 N N . PRO A 1 101 ? -8.428 0.084 2.575 1.00 83.75 101 PRO A N 1
ATOM 819 C CA . PRO A 1 101 ? -9.013 1.377 2.964 1.00 83.75 101 PRO A CA 1
ATOM 820 C C . PRO A 1 101 ? -7.971 2.488 3.186 1.00 83.75 101 PRO A C 1
ATOM 822 O O . PRO A 1 101 ? -6.831 2.196 3.551 1.00 83.75 101 PRO A O 1
ATOM 825 N N . ASP A 1 102 ? -8.382 3.745 2.980 1.00 85.56 102 ASP A N 1
ATOM 826 C CA . ASP A 1 102 ? -7.545 4.918 3.255 1.00 85.56 102 ASP A CA 1
ATOM 827 C C . ASP A 1 102 ? -7.290 5.056 4.770 1.00 85.56 102 ASP A C 1
ATOM 829 O O . ASP A 1 102 ? -8.032 4.535 5.610 1.00 85.56 102 ASP A O 1
ATOM 833 N N . GLN A 1 103 ? -6.252 5.812 5.140 1.00 85.88 103 GLN A N 1
ATOM 834 C CA . GLN A 1 103 ? -5.874 6.031 6.540 1.00 85.88 103 GLN A CA 1
ATOM 835 C C . GLN A 1 103 ? -7.036 6.555 7.402 1.00 85.88 103 GLN A C 1
ATOM 837 O O . GLN A 1 103 ? -7.247 6.085 8.522 1.00 85.88 103 GLN A O 1
ATOM 842 N N . HIS A 1 104 ? -7.790 7.526 6.881 1.00 87.38 104 HIS A N 1
ATOM 843 C CA . HIS A 1 104 ? -8.902 8.146 7.600 1.00 87.38 104 HIS A CA 1
ATOM 844 C C . HIS A 1 104 ? -10.078 7.183 7.795 1.00 87.38 104 HIS A C 1
ATOM 846 O O . HIS A 1 104 ? -10.665 7.135 8.879 1.00 87.38 104 HIS A O 1
ATOM 852 N N . ASP A 1 105 ? -10.383 6.384 6.773 1.00 86.94 105 ASP A N 1
ATOM 853 C CA . ASP A 1 105 ? -11.429 5.365 6.839 1.00 86.94 105 ASP A CA 1
ATOM 854 C C . ASP A 1 105 ? -11.077 4.310 7.886 1.00 86.94 105 ASP A C 1
ATOM 856 O O . ASP A 1 105 ? -11.928 3.890 8.668 1.00 86.94 105 ASP A O 1
ATOM 860 N N . LEU A 1 106 ? -9.804 3.913 7.946 1.00 85.88 106 LEU A N 1
ATOM 861 C CA . LEU A 1 106 ? -9.339 2.930 8.911 1.00 85.88 106 LEU A CA 1
ATOM 862 C C . LEU A 1 106 ? -9.368 3.457 10.346 1.00 85.88 106 LEU A C 1
ATOM 864 O O . LEU A 1 106 ? -9.803 2.741 11.248 1.00 85.88 106 LEU A O 1
ATOM 868 N N . PHE A 1 107 ? -8.942 4.704 10.555 1.00 88.25 107 PHE A N 1
ATOM 869 C CA . PHE A 1 107 ? -9.068 5.362 11.852 1.00 88.25 107 PHE A CA 1
ATOM 870 C C . PHE A 1 107 ? -10.534 5.422 12.284 1.00 88.25 107 PHE A C 1
ATOM 872 O O . PHE A 1 107 ? -10.866 5.003 13.389 1.00 88.25 107 PHE A O 1
ATOM 879 N N . SER A 1 108 ? -11.421 5.860 11.389 1.00 88.62 108 SER A N 1
ATOM 880 C CA . SER A 1 108 ? -12.855 5.969 11.667 1.00 88.62 108 SER A CA 1
ATOM 881 C C . SER A 1 108 ? -13.471 4.613 12.012 1.00 88.62 108 SER A C 1
ATOM 883 O O . SER A 1 108 ? -14.179 4.500 13.010 1.00 88.62 108 SER A O 1
ATOM 885 N N . LEU A 1 109 ? -13.139 3.565 11.251 1.00 88.25 109 LEU A N 1
ATOM 886 C CA . LEU A 1 109 ? -13.616 2.203 11.489 1.00 88.25 109 LEU A CA 1
ATOM 887 C C . LEU A 1 109 ? -13.129 1.647 12.834 1.00 88.25 109 LEU A C 1
ATOM 889 O O . LEU A 1 109 ? -13.883 0.978 13.541 1.00 88.25 109 LEU A O 1
ATOM 893 N N . LEU A 1 110 ? -11.865 1.879 13.195 1.00 88.56 110 LEU A N 1
ATOM 894 C CA . LEU A 1 110 ? -11.335 1.434 14.484 1.00 88.56 110 LEU A CA 1
ATOM 895 C C . LEU A 1 110 ? -11.991 2.186 15.635 1.00 88.56 110 LEU A C 1
ATOM 897 O O . LEU A 1 110 ? -12.460 1.545 16.574 1.00 88.56 110 LEU A O 1
ATOM 901 N N . SER A 1 111 ? -12.079 3.509 15.539 1.00 88.50 111 SER A N 1
ATOM 902 C CA . SER A 1 111 ? -12.724 4.351 16.544 1.00 88.50 111 SER A CA 1
ATOM 903 C C . SER A 1 111 ? -14.185 3.956 16.754 1.00 88.50 111 SER A C 1
ATOM 905 O O . SER A 1 111 ? -14.598 3.767 17.895 1.00 88.50 111 SER A O 1
ATOM 907 N N . GLU A 1 112 ? -14.942 3.711 15.679 1.00 90.38 112 GLU A N 1
ATOM 908 C CA . GLU A 1 112 ? -16.323 3.221 15.762 1.00 90.38 112 GLU A CA 1
ATOM 909 C C . GLU A 1 112 ? -16.405 1.861 16.469 1.00 90.38 112 GLU A C 1
ATOM 911 O O . GLU A 1 112 ? -17.214 1.683 17.380 1.00 90.38 112 GLU A O 1
ATOM 916 N N . ASN A 1 113 ? -15.532 0.909 16.122 1.00 88.75 113 ASN A N 1
ATOM 917 C CA . ASN A 1 113 ? -15.499 -0.401 16.778 1.00 88.75 113 ASN A CA 1
ATOM 918 C C . ASN A 1 113 ? -15.156 -0.306 18.269 1.00 88.75 113 ASN A C 1
ATOM 920 O O . ASN A 1 113 ? -15.745 -1.023 19.082 1.00 88.75 113 ASN A O 1
ATOM 924 N N . PHE A 1 114 ? -14.232 0.579 18.647 1.00 87.69 114 PHE A N 1
ATOM 925 C CA . PHE A 1 114 ? -13.938 0.840 20.052 1.00 87.69 114 PHE A CA 1
ATOM 926 C C . PHE A 1 114 ? -15.145 1.447 20.760 1.00 87.69 114 PHE A C 1
ATOM 928 O O . PHE A 1 114 ? -15.527 0.939 21.812 1.00 87.69 114 PHE A O 1
ATOM 935 N N . SER A 1 115 ? -15.795 2.461 20.182 1.00 86.06 115 SER A N 1
ATOM 936 C CA . SER A 1 115 ? -17.015 3.056 20.743 1.00 86.06 115 SER A CA 1
ATOM 937 C C . SER A 1 115 ? -18.124 2.021 20.939 1.00 86.06 115 SER A C 1
ATOM 939 O O . SER A 1 115 ? -18.680 1.937 22.031 1.00 86.06 115 SER A O 1
ATOM 941 N N . LEU A 1 116 ? -18.380 1.166 19.943 1.00 87.06 116 LEU A N 1
ATOM 942 C CA . LEU A 1 116 ? -19.340 0.062 20.052 1.00 87.06 116 LEU A CA 1
ATOM 943 C C . LEU A 1 116 ? -18.959 -0.916 21.169 1.00 87.06 116 LEU A C 1
ATOM 945 O O . LEU A 1 116 ? -19.817 -1.341 21.944 1.00 87.06 116 LEU A O 1
ATOM 949 N N . GLY A 1 117 ? -17.672 -1.254 21.281 1.00 85.25 117 GLY A N 1
ATOM 950 C CA . GLY A 1 117 ? -17.151 -2.080 22.366 1.00 85.25 117 GLY A CA 1
ATOM 951 C C . GLY A 1 117 ? -17.401 -1.450 23.736 1.00 85.25 117 GL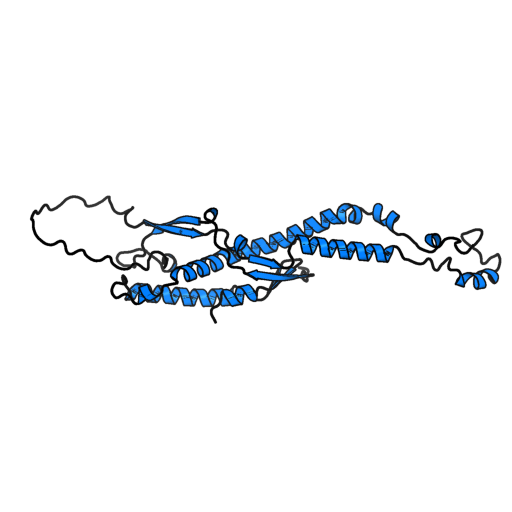Y A C 1
ATOM 952 O O . GLY A 1 117 ? -17.905 -2.120 24.637 1.00 85.25 117 GLY A O 1
ATOM 953 N N . PHE A 1 118 ? -17.119 -0.157 23.889 1.00 82.69 118 PHE A N 1
ATOM 954 C CA . PHE A 1 118 ? -17.360 0.576 25.132 1.00 82.69 118 PHE A CA 1
ATOM 955 C C . PHE A 1 118 ? -18.846 0.690 25.465 1.00 82.69 118 PHE A C 1
ATOM 957 O O . PHE A 1 118 ? -19.220 0.516 26.622 1.00 82.69 118 PHE A O 1
ATOM 964 N N . ASP A 1 119 ? -19.709 0.897 24.476 1.00 82.12 119 ASP A N 1
ATOM 965 C CA . ASP A 1 119 ? -21.154 0.944 24.691 1.00 82.12 119 ASP A CA 1
ATOM 966 C C . ASP A 1 119 ? -21.719 -0.412 25.132 1.00 82.12 119 ASP A C 1
ATOM 968 O O . ASP A 1 119 ? -22.600 -0.466 25.993 1.00 82.12 119 ASP A O 1
ATOM 972 N N . CYS A 1 120 ? -21.156 -1.521 24.645 1.00 80.44 120 CYS A N 1
ATOM 973 C CA . CYS A 1 120 ? -21.481 -2.852 25.163 1.00 80.44 120 CYS A CA 1
ATOM 974 C C . CYS A 1 120 ? -21.100 -3.007 26.646 1.00 80.44 120 CYS A C 1
ATOM 976 O O . CYS A 1 120 ? -21.827 -3.652 27.402 1.00 80.44 120 CYS A O 1
ATOM 978 N N . LEU A 1 121 ? -19.993 -2.396 27.082 1.00 75.56 121 LEU A N 1
ATOM 979 C CA . LEU A 1 121 ? -19.511 -2.469 28.468 1.00 75.56 121 LEU A CA 1
ATOM 980 C C . LEU A 1 121 ? -20.335 -1.625 29.456 1.00 75.56 121 LEU A C 1
ATOM 982 O O . LEU A 1 121 ? -20.168 -1.781 30.664 1.00 75.56 121 LEU A O 1
ATOM 986 N N . LYS A 1 122 ? -21.222 -0.742 28.986 1.00 69.69 122 LYS A N 1
ATOM 987 C CA . LYS A 1 122 ? -22.081 0.097 29.847 1.00 69.69 122 LYS A CA 1
ATOM 988 C C . LYS A 1 122 ? -23.355 -0.608 30.323 1.00 69.69 122 LYS A C 1
ATOM 990 O O . LYS A 1 122 ? -24.054 -0.088 31.187 1.00 69.69 122 LYS A O 1
ATOM 995 N N . ASN A 1 123 ? -23.657 -1.787 29.778 1.00 67.56 123 ASN A N 1
ATOM 996 C CA . ASN A 1 123 ? -24.922 -2.493 29.998 1.00 67.56 123 ASN A CA 1
ATOM 997 C C . ASN A 1 123 ? -24.776 -3.747 30.872 1.00 67.56 123 ASN A C 1
ATOM 999 O O . ASN A 1 123 ? -25.565 -4.684 30.745 1.00 67.56 123 ASN A O 1
ATOM 1003 N N . PHE A 1 124 ? -23.782 -3.801 31.765 1.00 70.88 124 PHE A N 1
ATOM 1004 C CA . PHE A 1 124 ? -23.674 -4.930 32.688 1.00 70.88 124 PHE A CA 1
ATOM 1005 C C . PHE A 1 124 ? -24.785 -4.876 33.727 1.00 70.88 124 PHE A C 1
ATOM 1007 O O . PHE A 1 124 ? -24.805 -4.010 34.599 1.00 70.88 124 PHE A O 1
ATOM 1014 N N . GLU A 1 125 ? -25.699 -5.832 33.649 1.00 72.25 125 GLU A N 1
ATOM 1015 C CA . GLU A 1 125 ? -26.737 -6.006 34.650 1.00 72.25 125 GLU A CA 1
ATOM 1016 C C . GLU A 1 125 ? -26.132 -6.517 35.963 1.00 72.25 125 GLU A C 1
ATOM 1018 O O . GLU A 1 125 ? -25.398 -7.509 36.003 1.00 72.25 125 GLU A O 1
ATOM 1023 N N . LYS A 1 126 ? -26.436 -5.841 37.069 1.00 71.25 126 LYS A N 1
ATOM 1024 C CA . LYS A 1 126 ? -26.047 -6.272 38.409 1.00 71.25 126 LYS A CA 1
ATOM 1025 C C . LYS A 1 126 ? -26.988 -7.372 38.873 1.00 71.25 126 LYS A C 1
ATOM 1027 O O . LYS A 1 126 ? -27.994 -7.127 39.537 1.00 71.25 126 LYS A O 1
ATOM 1032 N N . TRP A 1 127 ? -26.599 -8.610 38.596 1.00 70.56 127 TRP A N 1
ATOM 1033 C CA . TRP A 1 127 ? -27.340 -9.791 39.042 1.00 70.56 127 TRP A CA 1
ATOM 1034 C C . TRP A 1 127 ? -27.489 -9.867 40.565 1.00 70.56 127 TRP A C 1
ATOM 1036 O O . TRP A 1 127 ? -28.488 -10.383 41.045 1.00 70.56 127 TRP A O 1
ATOM 1046 N N . SER A 1 128 ? -26.552 -9.303 41.334 1.00 69.25 128 SER A N 1
ATOM 1047 C CA . SER A 1 128 ? -26.574 -9.305 42.806 1.00 69.25 128 SER A CA 1
ATOM 1048 C C . SER A 1 128 ? -27.742 -8.535 43.438 1.00 69.25 128 SER A C 1
ATOM 1050 O O . SER A 1 128 ? -28.046 -8.741 44.613 1.00 69.25 128 SER A O 1
ATOM 1052 N N . MET A 1 129 ? -28.397 -7.654 42.681 1.00 65.69 129 MET A N 1
ATOM 1053 C CA . MET A 1 129 ? -29.520 -6.824 43.135 1.00 65.69 129 MET A CA 1
ATOM 1054 C C . MET A 1 129 ? -30.765 -7.025 42.253 1.00 65.69 129 MET A C 1
ATOM 1056 O O . MET A 1 129 ? -31.690 -6.219 42.279 1.00 65.69 129 MET A O 1
ATOM 1060 N N . HIS A 1 130 ? -30.805 -8.099 41.456 1.00 74.69 130 HIS A N 1
ATOM 1061 C CA . HIS A 1 130 ? -31.903 -8.341 40.524 1.00 74.69 130 HIS A CA 1
ATOM 1062 C C . HIS A 1 130 ? -33.219 -8.649 41.258 1.00 74.69 130 HIS A C 1
ATOM 1064 O O . HIS A 1 130 ? -33.232 -9.340 42.279 1.00 74.69 130 HIS A O 1
ATOM 1070 N N . ALA A 1 131 ? -34.348 -8.183 40.714 1.00 74.94 131 ALA A N 1
ATOM 1071 C CA . ALA A 1 131 ? -35.668 -8.355 41.328 1.00 74.94 131 ALA A CA 1
ATOM 1072 C C . ALA A 1 131 ? -36.045 -9.835 41.546 1.00 74.94 131 ALA A C 1
ATOM 1074 O O . ALA A 1 131 ? -36.714 -10.162 42.527 1.00 74.94 131 ALA A O 1
ATOM 1075 N N . ASP A 1 132 ? -35.550 -10.732 40.690 1.00 78.25 132 ASP A N 1
ATOM 1076 C CA . ASP A 1 132 ? -35.769 -12.182 40.793 1.00 78.25 132 ASP A CA 1
ATOM 1077 C C . ASP A 1 132 ? -35.098 -12.822 42.016 1.00 78.25 132 ASP A C 1
ATOM 1079 O O . ASP A 1 132 ? -35.449 -13.941 42.389 1.00 78.25 132 ASP A O 1
ATOM 1083 N N . LEU A 1 133 ? -34.156 -12.131 42.669 1.00 73.94 133 LEU A N 1
ATOM 1084 C CA . LEU A 1 133 ? -33.536 -12.600 43.911 1.00 73.94 133 LEU A CA 1
ATOM 1085 C C . LEU A 1 133 ? -34.372 -12.280 45.160 1.00 73.94 133 LEU A C 1
ATOM 1087 O O . LEU A 1 133 ? -34.147 -12.872 46.214 1.00 73.94 133 LEU A O 1
ATOM 1091 N N . LYS A 1 134 ? -35.396 -11.423 45.042 1.00 74.75 134 LYS A N 1
ATOM 1092 C CA . LYS A 1 134 ? -36.281 -11.018 46.150 1.00 74.75 134 LYS A CA 1
ATOM 1093 C C . LYS A 1 134 ? -36.994 -12.178 46.870 1.00 74.75 134 LYS A C 1
ATOM 1095 O O . LYS A 1 134 ? -37.147 -12.107 48.087 1.00 74.75 134 LYS A O 1
ATOM 1100 N N . PRO A 1 135 ? -37.444 -13.254 46.197 1.00 77.81 135 PRO A N 1
ATOM 1101 C CA . PRO A 1 135 ? -38.020 -14.408 46.885 1.00 77.81 135 PRO A CA 1
ATOM 1102 C C . PRO A 1 135 ? -36.987 -15.149 47.741 1.00 77.81 135 PRO A C 1
ATOM 1104 O O . PRO A 1 135 ? -37.308 -15.588 48.841 1.00 77.81 135 PRO A O 1
ATOM 1107 N N . TYR A 1 136 ? -35.744 -15.250 47.264 1.00 73.31 136 TYR A N 1
ATOM 1108 C CA . TYR A 1 136 ? -34.652 -15.907 47.985 1.00 73.31 136 TYR A CA 1
ATOM 1109 C C . TYR A 1 136 ? -34.193 -15.073 49.186 1.00 73.31 136 TYR A C 1
ATOM 1111 O O . TYR A 1 136 ? -33.922 -15.628 50.245 1.00 73.31 136 TYR A O 1
ATOM 1119 N N . ASP A 1 137 ? -34.221 -13.744 49.052 1.00 69.75 137 ASP A N 1
ATOM 1120 C CA . ASP A 1 137 ? -34.044 -12.772 50.136 1.00 69.75 137 ASP A CA 1
ATOM 1121 C C . ASP A 1 137 ? -34.939 -13.108 51.345 1.00 69.75 137 ASP A C 1
ATOM 1123 O O . ASP A 1 137 ? -34.471 -13.282 52.468 1.00 69.75 137 ASP A O 1
ATOM 1127 N N . SER A 1 138 ? -36.233 -13.312 51.103 1.00 71.31 138 SER A N 1
ATOM 1128 C CA . SER A 1 138 ? -37.217 -13.538 52.169 1.00 71.31 138 SER A CA 1
ATOM 1129 C C . SER A 1 138 ? -37.040 -14.836 52.971 1.00 71.31 138 SER A C 1
ATOM 1131 O O . SER A 1 138 ? -37.664 -14.986 54.020 1.00 71.31 138 SER A O 1
ATOM 1133 N N . ILE A 1 139 ? -36.218 -15.769 52.480 1.00 75.62 139 ILE A N 1
ATOM 1134 C CA . ILE A 1 139 ? -35.979 -17.090 53.083 1.00 75.62 139 ILE A CA 1
ATOM 1135 C C . ILE A 1 139 ? -34.670 -17.108 53.888 1.00 75.62 139 ILE A C 1
ATOM 1137 O O . ILE A 1 139 ? -34.507 -17.942 54.774 1.00 75.62 139 ILE A O 1
ATOM 1141 N N . LEU A 1 140 ? -33.745 -16.193 53.592 1.00 71.69 140 LEU A N 1
ATOM 1142 C CA . LEU A 1 140 ? -32.444 -16.109 54.250 1.00 71.69 140 LEU A CA 1
ATOM 1143 C C . LEU A 1 140 ? -32.605 -15.688 55.722 1.00 71.69 140 LEU A C 1
ATOM 1145 O O . LEU A 1 140 ? -33.327 -14.743 56.049 1.00 71.69 140 LEU A O 1
ATOM 1149 N N . GLU A 1 141 ? -31.926 -16.400 56.620 1.00 65.94 141 GLU A N 1
ATOM 1150 C CA . GLU A 1 141 ? -31.996 -16.145 58.060 1.00 65.94 141 GLU A CA 1
ATOM 1151 C C . GLU A 1 141 ? -31.131 -14.930 58.468 1.00 65.94 141 GLU A C 1
ATOM 1153 O O . GLU A 1 141 ? -30.244 -14.511 57.729 1.00 65.94 141 GLU A O 1
ATOM 1158 N N . PRO A 1 142 ? -31.331 -14.327 59.655 1.00 61.94 142 PRO A N 1
ATOM 1159 C CA . PRO A 1 142 ? -30.597 -13.123 60.066 1.00 61.94 142 PRO A CA 1
ATOM 1160 C C . PRO A 1 142 ? -29.071 -13.286 60.166 1.00 61.94 142 PRO A C 1
ATOM 1162 O O . PRO A 1 142 ? -28.354 -12.291 60.128 1.00 61.94 142 PRO A O 1
ATOM 1165 N N . TRP A 1 143 ? -28.568 -14.517 60.311 1.00 66.81 143 TRP A N 1
ATOM 1166 C CA . TRP A 1 143 ? -27.131 -14.828 60.271 1.00 66.81 143 TRP A CA 1
ATOM 1167 C C . TRP A 1 143 ? -26.596 -15.021 58.841 1.00 66.81 143 TRP A C 1
ATOM 1169 O O . TRP A 1 143 ? -25.386 -15.106 58.649 1.00 66.81 143 TRP A O 1
ATOM 1179 N N . ASP A 1 144 ? -27.499 -15.075 57.862 1.00 64.75 144 ASP A N 1
ATOM 1180 C CA . ASP A 1 144 ? -27.261 -15.305 56.434 1.00 64.75 144 ASP A CA 1
ATOM 1181 C C . ASP A 1 144 ? -27.148 -13.971 55.641 1.00 64.75 144 ASP A C 1
ATOM 1183 O O . ASP A 1 144 ? -26.786 -13.949 54.466 1.00 64.75 144 ASP A O 1
ATOM 1187 N N . TYR A 1 145 ? -27.408 -12.821 56.282 1.00 54.59 145 TYR A N 1
ATOM 1188 C CA . TYR A 1 145 ? -27.212 -11.460 55.742 1.00 54.59 145 TYR A CA 1
ATOM 1189 C C . TYR A 1 145 ? -25.999 -10.772 56.391 1.00 54.59 145 TYR A C 1
ATOM 1191 O O . TYR A 1 145 ? -25.793 -10.927 57.587 1.00 54.59 145 TYR A O 1
ATOM 1199 N N . ARG A 1 146 ? -25.220 -9.860 55.792 1.00 55.53 146 ARG A N 1
ATOM 1200 C CA . ARG A 1 146 ? -24.893 -9.381 54.430 1.00 55.53 146 ARG A CA 1
ATOM 1201 C C . ARG A 1 146 ? -23.841 -8.277 54.659 1.00 55.53 146 ARG A C 1
ATOM 1203 O O . ARG A 1 146 ? -23.878 -7.617 55.691 1.00 55.53 146 ARG A O 1
ATOM 1210 N N . SER A 1 147 ? -22.968 -7.967 53.701 1.00 52.50 147 SER A N 1
ATOM 1211 C CA . SER A 1 147 ? -22.123 -6.752 53.775 1.00 52.50 147 SER A CA 1
ATOM 1212 C C . SER A 1 147 ? -22.929 -5.433 53.722 1.00 52.50 147 SER A C 1
ATOM 1214 O O . SER A 1 147 ? -22.343 -4.358 53.782 1.00 52.50 147 SER A O 1
ATOM 1216 N N . TYR A 1 148 ? -24.258 -5.516 53.578 1.00 53.16 148 TYR A N 1
ATOM 1217 C CA . TYR A 1 148 ? -25.205 -4.411 53.442 1.00 53.16 148 TYR A CA 1
ATOM 1218 C C . TYR A 1 148 ? -26.394 -4.614 54.393 1.00 53.16 148 TYR A C 1
ATOM 1220 O O . TYR A 1 148 ? -26.968 -5.699 54.447 1.00 53.16 148 TYR A O 1
ATOM 1228 N N . GLU A 1 149 ? -26.776 -3.564 55.125 1.00 56.38 149 GLU A N 1
ATOM 1229 C CA . GLU A 1 149 ? -27.754 -3.621 56.227 1.00 56.38 149 GLU A CA 1
ATOM 1230 C C . GLU A 1 149 ? -29.212 -3.851 55.786 1.00 56.38 149 GLU A C 1
ATOM 1232 O O . GLU A 1 149 ? -30.024 -4.300 56.595 1.00 56.38 149 GLU A O 1
ATOM 1237 N N . ARG A 1 150 ? -29.562 -3.581 54.519 1.00 60.22 150 ARG A N 1
ATOM 1238 C CA . ARG A 1 150 ? -30.861 -3.906 53.899 1.00 60.22 150 ARG A CA 1
ATOM 1239 C C . ARG A 1 150 ? -30.670 -4.130 52.406 1.00 60.22 150 ARG A C 1
ATOM 1241 O O . ARG A 1 150 ? -30.049 -3.304 51.744 1.00 60.22 150 ARG A O 1
ATOM 1248 N N . TRP A 1 151 ? -31.188 -5.235 51.882 1.00 64.19 151 TRP A N 1
ATOM 1249 C CA . TRP A 1 151 ? -31.272 -5.427 50.439 1.00 64.19 151 TRP A CA 1
ATOM 1250 C C . TRP A 1 151 ? -32.621 -4.942 49.961 1.00 64.19 151 TRP A C 1
ATOM 1252 O O . TRP A 1 151 ? -33.666 -5.444 50.371 1.00 64.19 151 TRP A O 1
ATOM 1262 N N . GLU A 1 152 ? -32.584 -3.934 49.110 1.00 64.31 152 GLU A N 1
ATOM 1263 C CA . GLU A 1 152 ? -33.754 -3.447 48.413 1.00 64.31 152 GLU A CA 1
ATOM 1264 C C . GLU A 1 152 ? -33.460 -3.572 46.919 1.00 64.31 152 GLU A C 1
ATOM 1266 O O . GLU A 1 152 ? -32.361 -3.213 46.485 1.00 64.31 152 GLU A O 1
ATOM 1271 N N . PRO A 1 153 ? -34.397 -4.122 46.126 1.00 63.97 153 PRO A N 1
ATOM 1272 C CA . PRO A 1 153 ? -34.237 -4.124 44.686 1.00 63.97 153 PRO A CA 1
ATOM 1273 C C . PRO A 1 153 ? -34.116 -2.665 44.217 1.00 63.97 153 PRO A C 1
ATOM 1275 O O . PRO A 1 153 ? -34.863 -1.815 44.719 1.00 63.97 153 PRO A O 1
ATOM 1278 N N . PRO A 1 154 ? -33.209 -2.363 43.276 1.00 64.75 154 PRO A N 1
ATOM 1279 C CA . PRO A 1 154 ? -32.975 -0.999 42.843 1.00 64.75 154 PRO A CA 1
ATOM 1280 C C . PRO A 1 154 ? -34.264 -0.386 42.290 1.00 64.75 154 PRO A C 1
ATOM 1282 O O . PRO A 1 154 ? -34.988 -1.030 41.522 1.00 64.75 154 PRO A O 1
ATOM 1285 N N . GLN A 1 155 ? -34.591 0.830 42.726 1.00 61.59 155 GLN A N 1
ATOM 1286 C CA . GLN A 1 155 ? -35.867 1.478 42.391 1.00 61.59 155 GLN A CA 1
ATOM 1287 C C . GLN A 1 155 ? -35.817 2.117 41.000 1.00 61.59 155 GLN A C 1
ATOM 1289 O O . GLN A 1 155 ? -36.844 2.247 40.329 1.00 61.59 155 GLN A O 1
ATOM 1294 N N . GLU A 1 156 ? -34.615 2.465 40.542 1.00 61.19 156 GLU A N 1
ATOM 1295 C CA . GLU A 1 156 ? -34.370 3.045 39.230 1.00 61.19 156 GLU A CA 1
ATOM 1296 C C . GLU A 1 156 ? -33.630 2.069 38.314 1.00 61.19 156 GLU A C 1
ATOM 1298 O O . GLU A 1 156 ? -32.711 1.359 38.723 1.00 61.19 156 GLU A O 1
ATOM 1303 N N . LYS A 1 157 ? -33.971 2.085 37.017 1.00 60.69 157 LYS A N 1
ATOM 1304 C CA . LYS A 1 157 ? -33.272 1.276 36.003 1.00 60.69 157 LYS A CA 1
ATOM 1305 C C . LYS A 1 157 ? -31.763 1.538 35.990 1.00 60.69 157 LYS A C 1
ATOM 1307 O O . LYS A 1 157 ? -31.008 0.611 35.743 1.00 60.69 157 LYS A O 1
ATOM 1312 N N . ASN A 1 158 ? -31.330 2.762 36.289 1.00 58.97 158 ASN A N 1
ATOM 1313 C CA . ASN A 1 158 ? -29.919 3.153 36.265 1.00 58.97 158 ASN A CA 1
ATOM 1314 C C . ASN A 1 158 ? -29.082 2.500 37.377 1.00 58.97 158 ASN A C 1
ATOM 1316 O O . ASN A 1 158 ? -27.878 2.341 37.215 1.00 58.97 158 ASN A O 1
ATOM 1320 N N . GLU A 1 159 ? -29.694 2.086 38.487 1.00 64.56 159 GLU A N 1
ATOM 1321 C CA . GLU A 1 159 ? -28.989 1.414 39.585 1.00 64.56 159 GLU A CA 1
ATOM 1322 C C . GLU A 1 159 ? -28.725 -0.072 39.282 1.00 64.56 159 GLU A C 1
ATOM 1324 O O . GLU A 1 159 ? -27.759 -0.654 39.796 1.00 64.56 159 GLU A O 1
ATOM 1329 N N . LEU A 1 160 ? -29.566 -0.660 38.418 1.00 67.38 160 LEU A N 1
ATOM 1330 C CA . LEU A 1 160 ? -29.506 -2.050 37.965 1.00 67.38 160 LEU A CA 1
ATOM 1331 C C . LEU A 1 160 ? -28.328 -2.308 37.015 1.00 67.38 160 LEU A C 1
ATOM 1333 O O . LEU A 1 160 ? -27.821 -3.425 36.971 1.00 67.38 160 LEU A O 1
ATOM 1337 N N . TYR A 1 161 ? -27.873 -1.287 36.286 1.00 70.00 161 TYR A N 1
ATOM 1338 C CA . TYR A 1 161 ? -26.735 -1.391 35.376 1.00 70.00 161 TYR A CA 1
ATOM 1339 C C . TYR A 1 161 ? -25.454 -0.858 36.029 1.00 70.00 161 TYR A C 1
ATOM 1341 O O . TYR A 1 161 ? -25.461 0.061 36.852 1.00 70.00 161 TYR A O 1
ATOM 1349 N N . LEU A 1 162 ? -24.328 -1.480 35.701 1.00 72.19 162 LEU A N 1
ATOM 1350 C CA . LEU A 1 162 ? -22.998 -1.016 36.065 1.00 72.19 162 LEU A CA 1
ATOM 1351 C C . LEU A 1 162 ? -22.428 -0.226 34.885 1.00 72.19 162 LEU A C 1
ATOM 1353 O O . LEU A 1 162 ? -22.175 -0.796 33.825 1.00 72.19 162 LEU A O 1
ATOM 1357 N N . ASN A 1 163 ? -22.212 1.075 35.084 1.00 74.19 163 ASN A N 1
ATOM 1358 C CA . ASN A 1 163 ? -21.495 1.893 34.118 1.00 74.19 163 ASN A CA 1
ATOM 1359 C C . ASN A 1 163 ? -19.987 1.845 34.423 1.00 74.19 163 ASN A C 1
ATOM 1361 O O . ASN A 1 163 ? -19.564 2.199 35.522 1.00 74.19 163 ASN A O 1
ATOM 1365 N N . CYS A 1 164 ? -19.189 1.404 33.450 1.00 76.38 164 CYS A N 1
ATOM 1366 C CA . CYS A 1 164 ? -17.732 1.330 33.550 1.00 76.38 164 CYS A CA 1
ATOM 1367 C C . CYS A 1 164 ? -17.023 2.654 33.198 1.00 76.38 164 CYS A C 1
ATOM 1369 O O . CYS A 1 164 ? -15.799 2.717 33.301 1.00 76.38 164 CYS A O 1
ATOM 1371 N N . ASP A 1 165 ? -17.749 3.699 32.784 1.00 77.94 165 ASP A N 1
ATOM 1372 C CA . ASP A 1 165 ? -17.182 4.977 32.328 1.00 77.94 165 ASP A CA 1
ATOM 1373 C C . ASP A 1 165 ? -16.245 5.612 33.358 1.00 77.94 165 ASP A C 1
ATOM 1375 O O . ASP A 1 165 ? -15.189 6.127 32.995 1.00 77.94 165 ASP A O 1
ATOM 1379 N N . ASP A 1 166 ? -16.601 5.550 34.641 1.00 77.12 166 ASP A N 1
ATOM 1380 C CA . ASP A 1 166 ? -15.789 6.138 35.707 1.00 77.12 166 ASP A CA 1
ATOM 1381 C C . ASP A 1 166 ? -14.438 5.421 35.845 1.00 77.12 166 ASP A C 1
ATOM 1383 O O . ASP A 1 166 ? -13.410 6.071 36.015 1.00 77.12 166 ASP A O 1
ATOM 1387 N N . TRP A 1 167 ? -14.408 4.098 35.662 1.00 75.94 167 TRP A N 1
ATOM 1388 C CA . TRP A 1 167 ? -13.167 3.316 35.663 1.00 75.94 167 TRP A CA 1
ATOM 1389 C C . TRP A 1 167 ? -12.354 3.500 34.380 1.00 75.94 167 TRP A C 1
ATOM 1391 O O . TRP A 1 167 ? -11.124 3.474 34.411 1.00 75.94 167 TRP A O 1
ATOM 1401 N N . LEU A 1 168 ? -13.025 3.691 33.242 1.00 76.38 168 LEU A N 1
ATOM 1402 C CA . LEU A 1 168 ? -12.367 3.925 31.957 1.00 76.38 168 LEU A CA 1
ATOM 1403 C C . LEU A 1 168 ? -11.697 5.302 31.908 1.00 76.38 168 LEU A C 1
ATOM 1405 O O . LEU A 1 168 ? -10.594 5.415 31.382 1.00 76.38 168 LEU A O 1
ATOM 1409 N N . ARG A 1 169 ? -12.302 6.331 32.513 1.00 76.81 169 ARG A N 1
ATOM 1410 C CA . ARG A 1 169 ? -11.734 7.692 32.582 1.00 76.81 169 ARG A CA 1
ATOM 1411 C C . ARG A 1 169 ? -10.425 7.777 33.362 1.00 76.81 169 ARG A C 1
ATOM 1413 O O . ARG A 1 169 ? -9.615 8.652 33.077 1.00 76.81 169 ARG A O 1
ATOM 1420 N N . GLU A 1 170 ? -10.214 6.890 34.328 1.00 80.00 170 GLU A N 1
ATOM 1421 C CA . GLU A 1 170 ? -8.969 6.829 35.103 1.00 80.00 170 GLU A CA 1
ATOM 1422 C C . GLU A 1 170 ? -7.846 6.093 34.354 1.00 80.00 170 GLU A C 1
ATOM 1424 O O . GLU A 1 170 ? -6.675 6.193 34.727 1.00 80.00 170 GLU A O 1
ATOM 1429 N N . ASN A 1 171 ? -8.178 5.355 33.289 1.00 82.62 171 ASN A N 1
ATOM 1430 C CA . ASN A 1 171 ? -7.214 4.541 32.568 1.00 82.62 171 ASN A CA 1
ATOM 1431 C C . ASN A 1 171 ? -6.443 5.378 31.524 1.00 82.62 171 ASN A C 1
ATOM 1433 O O . ASN A 1 171 ? -7.049 5.879 30.572 1.00 82.62 171 ASN A O 1
ATOM 1437 N N . PRO A 1 172 ? -5.101 5.469 31.613 1.00 80.69 172 PRO A N 1
ATOM 1438 C CA . PRO A 1 172 ? -4.298 6.258 30.676 1.00 80.69 172 PRO A CA 1
ATOM 1439 C C . PRO A 1 172 ? -4.407 5.769 29.225 1.00 80.69 172 PRO A C 1
ATOM 1441 O O . PRO A 1 172 ? -4.297 6.569 28.300 1.00 80.69 172 PRO A O 1
ATOM 1444 N N . TYR A 1 173 ? -4.661 4.475 29.009 1.00 78.19 173 TYR A N 1
ATOM 1445 C CA . TYR A 1 173 ? -4.823 3.915 27.665 1.00 78.19 173 TYR A CA 1
ATOM 1446 C C . TYR A 1 173 ? -6.116 4.363 26.987 1.00 78.19 173 TYR A C 1
ATOM 1448 O O . TYR A 1 173 ? -6.151 4.458 25.766 1.00 78.19 173 TYR A O 1
ATOM 1456 N N . TYR A 1 174 ? -7.163 4.633 27.769 1.00 79.69 174 TYR A N 1
ATOM 1457 C CA . TYR A 1 174 ? -8.433 5.140 27.257 1.00 79.69 174 TYR A CA 1
ATOM 1458 C C . TYR A 1 174 ? -8.339 6.637 26.951 1.00 79.69 174 TYR A C 1
ATOM 1460 O O . TYR A 1 174 ? -8.787 7.083 25.901 1.00 79.69 174 TYR A O 1
ATOM 1468 N N . VAL A 1 175 ? -7.691 7.400 27.838 1.00 81.31 175 VAL A N 1
ATOM 1469 C CA . VAL A 1 175 ? -7.492 8.849 27.667 1.00 81.31 175 VAL A CA 1
ATOM 1470 C C . VAL A 1 175 ? -6.678 9.167 26.409 1.00 81.31 175 VAL A C 1
ATOM 1472 O O . VAL A 1 175 ? -7.004 10.115 25.705 1.00 81.31 175 VAL A O 1
ATOM 1475 N N . HIS A 1 176 ? -5.661 8.359 26.104 1.00 86.19 176 HIS A N 1
ATOM 1476 C CA . HIS A 1 176 ? -4.807 8.523 24.922 1.00 86.19 176 HIS A CA 1
ATOM 1477 C C . HIS A 1 176 ? -5.148 7.544 23.790 1.00 86.19 176 HIS A C 1
ATOM 1479 O O . HIS A 1 176 ? -4.291 7.232 22.966 1.00 86.19 176 HIS A O 1
ATOM 1485 N N . LEU A 1 177 ? -6.364 6.990 23.762 1.00 83.75 177 LEU A N 1
ATOM 1486 C CA . LEU A 1 177 ? -6.735 5.966 22.783 1.00 83.75 177 LEU A CA 1
ATOM 1487 C C . LEU A 1 177 ? -6.617 6.486 21.345 1.00 83.75 177 LEU A C 1
ATOM 1489 O O . LEU A 1 177 ? -6.007 5.820 20.514 1.00 83.75 177 LEU A O 1
ATOM 1493 N N . GLU A 1 178 ? -7.154 7.675 21.073 1.00 86.25 178 GLU A N 1
ATOM 1494 C CA . GLU A 1 178 ? -7.110 8.294 19.743 1.00 86.25 178 GLU A CA 1
ATOM 1495 C C . GLU A 1 178 ? -5.666 8.562 19.297 1.00 86.25 178 GLU A C 1
ATOM 1497 O O . GLU A 1 178 ? -5.274 8.107 18.224 1.00 86.25 178 GLU A O 1
ATOM 1502 N N . ASP A 1 179 ? -4.851 9.177 20.162 1.00 88.31 179 ASP A N 1
ATOM 1503 C CA . ASP A 1 179 ? -3.432 9.456 19.892 1.00 88.31 179 ASP A CA 1
ATOM 1504 C C . ASP A 1 179 ? -2.642 8.166 19.600 1.00 88.31 179 ASP A C 1
ATOM 1506 O O . ASP A 1 179 ? -1.839 8.094 18.667 1.00 88.31 179 ASP A O 1
ATOM 1510 N N . ASN A 1 180 ? -2.879 7.117 20.396 1.00 87.12 180 ASN A N 1
ATOM 1511 C CA . ASN A 1 180 ? -2.210 5.827 20.240 1.00 87.12 180 ASN A CA 1
ATOM 1512 C C . ASN A 1 180 ? -2.637 5.117 18.949 1.00 87.12 180 ASN A C 1
ATOM 1514 O O . ASN A 1 180 ? -1.803 4.493 18.288 1.00 87.12 180 ASN A O 1
ATOM 1518 N N . LEU A 1 181 ? -3.920 5.200 18.585 1.00 86.88 181 LEU A N 1
ATOM 1519 C CA . LEU A 1 181 ? -4.428 4.646 17.331 1.00 86.88 181 LEU A CA 1
ATOM 1520 C C . LEU A 1 181 ? -3.837 5.378 16.135 1.00 86.88 181 LEU A C 1
ATOM 1522 O O . LEU A 1 181 ? -3.361 4.731 15.204 1.00 86.88 181 LEU A O 1
ATOM 1526 N N . GLU A 1 182 ? -3.813 6.706 16.171 1.00 89.12 182 GLU A N 1
ATOM 1527 C CA . GLU A 1 182 ? -3.238 7.511 15.102 1.00 89.12 182 GLU A CA 1
ATOM 1528 C C . GLU A 1 182 ? -1.745 7.205 14.919 1.00 89.12 182 GLU A C 1
ATOM 1530 O O . GLU A 1 182 ? -1.300 6.954 13.797 1.00 89.12 182 GLU A O 1
ATOM 1535 N N . ALA A 1 183 ? -0.976 7.127 16.009 1.00 89.38 183 ALA A N 1
ATOM 1536 C CA . ALA A 1 183 ? 0.441 6.770 15.963 1.00 89.38 183 ALA A CA 1
ATOM 1537 C C . ALA A 1 183 ? 0.680 5.380 15.348 1.00 89.38 183 ALA A C 1
ATOM 1539 O O . ALA A 1 183 ? 1.560 5.218 14.500 1.00 89.38 183 ALA A O 1
ATOM 1540 N N . LEU A 1 184 ? -0.123 4.386 15.733 1.00 86.94 184 LEU A N 1
ATOM 1541 C CA . LEU A 1 184 ? 0.000 3.013 15.244 1.00 86.94 184 LEU A CA 1
ATOM 1542 C C . LEU A 1 184 ? -0.357 2.904 13.755 1.00 86.94 184 LEU A C 1
ATOM 1544 O O . LEU A 1 184 ? 0.342 2.230 12.994 1.00 86.94 184 LEU A O 1
ATOM 1548 N N . ILE A 1 185 ? -1.414 3.593 13.319 1.00 87.94 185 ILE A N 1
ATOM 1549 C CA . ILE A 1 185 ? -1.803 3.633 11.906 1.00 87.94 185 ILE A CA 1
ATOM 1550 C C . ILE A 1 185 ? -0.729 4.352 11.085 1.00 87.94 185 ILE A C 1
ATOM 1552 O O . ILE A 1 185 ? -0.329 3.832 10.047 1.00 87.94 185 ILE A O 1
ATOM 1556 N N . ASN A 1 186 ? -0.218 5.491 11.560 1.00 89.75 186 ASN A N 1
ATOM 1557 C CA . ASN A 1 186 ? 0.866 6.227 10.902 1.00 89.75 186 ASN A CA 1
ATOM 1558 C C . ASN A 1 186 ? 2.118 5.359 10.724 1.00 89.75 186 ASN A C 1
ATOM 1560 O O . ASN A 1 186 ? 2.691 5.307 9.635 1.00 89.75 186 ASN A O 1
ATOM 1564 N N . GLU A 1 187 ? 2.525 4.626 11.763 1.00 89.25 187 GLU A N 1
ATOM 1565 C CA . GLU A 1 187 ? 3.652 3.697 11.667 1.00 89.25 187 GLU A CA 1
ATOM 1566 C C . GLU A 1 187 ? 3.390 2.619 10.606 1.00 89.25 187 GLU A C 1
ATOM 1568 O O . GLU A 1 187 ? 4.258 2.316 9.784 1.00 89.25 187 GLU A O 1
ATOM 1573 N N . ALA A 1 188 ? 2.185 2.053 10.582 1.00 85.56 188 ALA A N 1
ATOM 1574 C CA . ALA A 1 188 ? 1.823 1.026 9.620 1.00 85.56 188 ALA A CA 1
ATOM 1575 C C . ALA A 1 188 ? 1.780 1.560 8.175 1.00 85.56 188 ALA A C 1
ATOM 1577 O O . ALA A 1 188 ? 2.310 0.903 7.280 1.00 85.56 188 ALA A O 1
ATOM 1578 N N . VAL A 1 189 ? 1.233 2.758 7.946 1.00 86.62 189 VAL A N 1
ATOM 1579 C CA . VAL A 1 189 ? 1.217 3.421 6.630 1.00 86.62 189 VAL A CA 1
ATOM 1580 C C . VAL A 1 189 ? 2.638 3.728 6.163 1.00 86.62 189 VAL A C 1
ATOM 1582 O O . VAL A 1 189 ? 2.978 3.390 5.033 1.00 86.62 189 VAL A O 1
ATOM 1585 N N . SER A 1 190 ? 3.510 4.231 7.042 1.00 88.19 190 SER A N 1
ATOM 1586 C CA . SER A 1 190 ? 4.912 4.512 6.694 1.00 88.19 190 SER A CA 1
ATOM 1587 C C . SER A 1 190 ? 5.665 3.268 6.197 1.00 88.19 190 SER A C 1
ATOM 1589 O O . SER A 1 190 ? 6.442 3.333 5.246 1.00 88.19 190 SER A O 1
ATOM 1591 N N . LYS A 1 191 ? 5.386 2.087 6.772 1.00 88.19 191 LYS A N 1
ATOM 1592 C CA . LYS A 1 191 ? 5.956 0.809 6.302 1.00 88.19 191 LYS A CA 1
ATOM 1593 C C . LYS A 1 191 ? 5.469 0.449 4.898 1.00 88.19 191 LYS A C 1
ATOM 1595 O O . LYS A 1 191 ? 6.208 -0.187 4.144 1.00 88.19 191 LYS A O 1
ATOM 1600 N N . ILE A 1 192 ? 4.242 0.831 4.547 1.00 86.69 192 ILE A N 1
ATOM 1601 C CA . ILE A 1 192 ? 3.693 0.620 3.207 1.00 86.69 192 ILE A CA 1
ATOM 1602 C C . ILE A 1 192 ? 4.279 1.626 2.217 1.00 86.69 192 ILE A C 1
ATOM 1604 O O . ILE A 1 192 ? 4.650 1.223 1.119 1.00 86.69 192 ILE A O 1
ATOM 1608 N N . GLU A 1 193 ? 4.462 2.885 2.610 1.00 86.81 193 GLU A N 1
ATOM 1609 C CA . GLU A 1 193 ? 5.133 3.895 1.782 1.00 86.81 193 GLU A CA 1
ATOM 1610 C C . GLU A 1 193 ? 6.564 3.481 1.425 1.00 86.81 193 GLU A C 1
ATOM 1612 O O . GLU A 1 193 ? 6.927 3.499 0.253 1.00 86.81 193 GLU A O 1
ATOM 1617 N N . ILE A 1 194 ? 7.343 2.977 2.389 1.00 88.38 194 ILE A N 1
ATOM 1618 C CA . ILE A 1 194 ? 8.682 2.418 2.123 1.00 88.38 194 ILE A CA 1
ATOM 1619 C C . ILE A 1 194 ? 8.601 1.272 1.105 1.00 88.38 194 ILE A C 1
ATOM 1621 O O . ILE A 1 194 ? 9.449 1.136 0.224 1.00 88.38 194 ILE A O 1
ATOM 1625 N N . GLN A 1 195 ? 7.571 0.427 1.197 1.00 86.56 195 GLN A N 1
ATOM 1626 C CA . GLN A 1 195 ? 7.372 -0.641 0.223 1.00 86.56 195 GLN A CA 1
ATOM 1627 C C . GLN A 1 195 ? 6.997 -0.101 -1.165 1.00 86.56 195 GLN A C 1
ATOM 1629 O O . GLN A 1 195 ? 7.396 -0.690 -2.168 1.00 86.56 195 GLN A O 1
ATOM 1634 N N . PHE A 1 196 ? 6.244 0.993 -1.236 1.00 87.31 196 PHE A N 1
ATOM 1635 C CA . PHE A 1 196 ? 5.900 1.674 -2.482 1.00 87.31 196 PHE A CA 1
ATOM 1636 C C . PHE A 1 196 ? 7.117 2.341 -3.127 1.00 87.31 196 PHE A C 1
ATOM 1638 O O . PHE A 1 196 ? 7.272 2.247 -4.343 1.00 87.31 196 PHE A O 1
ATOM 1645 N N . GLU A 1 197 ? 8.027 2.915 -2.339 1.00 86.75 197 GLU A N 1
ATOM 1646 C CA . GLU A 1 197 ? 9.305 3.447 -2.833 1.00 86.75 197 GLU A CA 1
ATOM 1647 C C . GLU A 1 197 ? 10.145 2.365 -3.523 1.00 86.75 197 GLU A C 1
ATOM 1649 O O . GLU A 1 197 ? 10.750 2.616 -4.565 1.00 86.75 197 GLU A O 1
ATOM 1654 N N . LEU A 1 198 ? 10.130 1.130 -3.008 1.00 86.38 198 LEU A N 1
ATOM 1655 C CA . LEU A 1 198 ? 10.802 0.001 -3.661 1.00 86.38 198 LEU A CA 1
ATOM 1656 C C . LEU A 1 198 ? 10.203 -0.337 -5.033 1.00 86.38 198 LEU A C 1
ATOM 1658 O O . LEU A 1 198 ? 10.891 -0.944 -5.853 1.00 86.38 198 LEU A O 1
ATOM 1662 N N . PHE A 1 199 ? 8.949 0.044 -5.297 1.00 84.75 199 PHE A N 1
ATOM 1663 C CA . PHE A 1 199 ? 8.311 -0.172 -6.594 1.00 84.75 199 PHE A CA 1
ATOM 1664 C C . PHE A 1 199 ? 8.575 0.941 -7.617 1.00 84.75 199 PHE A C 1
ATOM 1666 O O . PHE A 1 199 ? 8.339 0.734 -8.809 1.00 84.75 199 PHE A O 1
ATOM 1673 N N . GLU A 1 200 ? 9.124 2.081 -7.192 1.00 84.38 200 GLU A N 1
ATOM 1674 C CA . GLU A 1 200 ? 9.463 3.219 -8.055 1.00 84.38 200 GLU A CA 1
ATOM 1675 C C . GLU A 1 200 ? 10.245 2.848 -9.332 1.00 84.38 200 GLU A C 1
ATOM 1677 O O . GLU A 1 200 ? 9.821 3.268 -10.413 1.00 84.38 200 GLU A O 1
ATOM 1682 N N . PRO A 1 201 ? 11.341 2.055 -9.293 1.00 83.00 201 PRO A N 1
ATOM 1683 C CA . PRO A 1 201 ? 12.087 1.728 -10.510 1.00 83.00 201 PRO A CA 1
ATOM 1684 C C . PRO A 1 201 ? 11.249 0.947 -11.531 1.00 83.00 201 PRO A C 1
ATOM 1686 O O . PRO A 1 201 ? 11.425 1.128 -12.737 1.00 83.00 201 PRO A O 1
ATOM 1689 N N . TYR A 1 202 ? 10.308 0.119 -11.073 1.00 82.56 202 TYR A N 1
ATOM 1690 C CA . TYR A 1 202 ? 9.440 -0.667 -11.951 1.00 82.56 202 TYR A CA 1
ATOM 1691 C C . TYR A 1 202 ? 8.336 0.190 -12.563 1.00 82.56 202 TYR A C 1
ATOM 1693 O O . TYR A 1 202 ? 8.088 0.104 -13.765 1.00 82.56 202 TYR A O 1
ATOM 1701 N N . LEU A 1 203 ? 7.728 1.074 -11.766 1.00 83.06 203 LEU A N 1
ATOM 1702 C CA . LEU A 1 203 ? 6.767 2.057 -12.269 1.00 83.06 203 LEU A CA 1
ATOM 1703 C C . LEU A 1 203 ? 7.412 2.972 -13.311 1.00 83.06 203 LEU A C 1
ATOM 1705 O O . LEU A 1 203 ? 6.811 3.257 -14.345 1.00 83.06 203 LEU A O 1
ATOM 1709 N N . TYR A 1 204 ? 8.658 3.385 -13.074 1.00 83.06 204 TYR A N 1
ATOM 1710 C CA . TYR A 1 204 ? 9.425 4.168 -14.033 1.00 83.06 204 TYR A CA 1
ATOM 1711 C C . TYR A 1 204 ? 9.704 3.384 -15.321 1.00 83.06 204 TYR A C 1
ATOM 1713 O O . TYR A 1 204 ? 9.500 3.912 -16.413 1.00 83.06 204 TYR A O 1
ATOM 1721 N N . ALA A 1 205 ? 10.126 2.121 -15.220 1.00 78.88 205 ALA A N 1
ATOM 1722 C CA . ALA A 1 205 ? 10.343 1.260 -16.382 1.00 78.88 205 ALA A CA 1
ATOM 1723 C C . ALA A 1 205 ? 9.064 1.083 -17.218 1.00 78.88 205 ALA A C 1
ATOM 1725 O O . ALA A 1 205 ? 9.108 1.221 -18.441 1.00 78.88 205 ALA A O 1
ATOM 1726 N N . TYR A 1 206 ? 7.927 0.851 -16.558 1.00 82.06 206 TYR A N 1
ATOM 1727 C CA . TYR A 1 206 ? 6.617 0.761 -17.199 1.00 82.06 206 TYR A CA 1
ATOM 1728 C C . TYR A 1 206 ? 6.215 2.081 -17.872 1.00 82.06 206 TYR A C 1
ATOM 1730 O O . TYR A 1 206 ? 5.827 2.079 -19.040 1.00 82.06 206 TYR A O 1
ATOM 1738 N N . TRP A 1 207 ? 6.398 3.222 -17.198 1.00 82.44 207 TRP A N 1
ATOM 1739 C CA . TRP A 1 207 ? 6.153 4.541 -17.788 1.00 82.44 207 TRP A CA 1
ATOM 1740 C C . TRP A 1 207 ? 6.999 4.770 -19.045 1.00 82.44 207 TRP A C 1
ATOM 1742 O O . TRP A 1 207 ? 6.475 5.192 -20.073 1.00 82.44 207 TRP A O 1
ATOM 1752 N N . VAL A 1 208 ? 8.298 4.451 -18.998 1.00 77.88 208 VAL A N 1
ATOM 1753 C CA . VAL A 1 208 ? 9.186 4.555 -20.166 1.00 77.88 208 VAL A CA 1
ATOM 1754 C C . VAL A 1 208 ? 8.658 3.706 -21.322 1.00 77.88 208 VAL A C 1
ATOM 1756 O O . VAL A 1 208 ? 8.622 4.181 -22.453 1.00 77.88 208 VAL A O 1
ATOM 1759 N N . ASN A 1 209 ? 8.198 2.486 -21.046 1.00 77.31 209 ASN A N 1
ATOM 1760 C CA . ASN A 1 209 ? 7.632 1.608 -22.067 1.00 77.31 209 ASN A CA 1
ATOM 1761 C C . ASN A 1 209 ? 6.342 2.187 -22.679 1.00 77.31 209 ASN A C 1
ATOM 1763 O O . ASN A 1 209 ? 6.171 2.122 -23.893 1.00 77.31 209 ASN A O 1
ATOM 1767 N N . GLN A 1 210 ? 5.478 2.830 -21.886 1.00 77.12 210 GLN A N 1
ATOM 1768 C CA . GLN A 1 210 ? 4.294 3.524 -22.411 1.00 77.12 210 GLN A CA 1
ATOM 1769 C C . GLN A 1 210 ? 4.646 4.711 -23.317 1.00 77.12 210 GLN A C 1
ATOM 1771 O O . GLN A 1 210 ? 3.919 4.999 -24.264 1.00 77.12 210 GLN A O 1
ATOM 1776 N N . GLN A 1 211 ? 5.744 5.420 -23.053 1.00 73.75 211 GLN A N 1
ATOM 1777 C CA . GLN A 1 211 ? 6.170 6.548 -23.890 1.00 73.75 211 GLN A CA 1
ATOM 1778 C C . GLN A 1 211 ? 6.779 6.108 -25.230 1.00 73.75 211 GLN A C 1
ATOM 1780 O O . GLN A 1 211 ? 6.768 6.872 -26.189 1.00 73.75 211 GLN A O 1
ATOM 1785 N N . ILE A 1 212 ? 7.244 4.861 -25.323 1.00 70.81 212 ILE A N 1
ATOM 1786 C CA . ILE A 1 212 ? 7.732 4.216 -26.556 1.00 70.81 212 ILE A CA 1
ATOM 1787 C C . ILE A 1 212 ? 6.562 3.771 -27.462 1.00 70.81 212 ILE A C 1
ATOM 1789 O O . ILE A 1 212 ? 6.760 3.077 -28.451 1.00 70.81 212 ILE A O 1
ATOM 1793 N N . SER A 1 213 ? 5.332 4.189 -27.151 1.00 56.44 213 SER A N 1
ATOM 1794 C CA . SER A 1 213 ? 4.062 3.702 -27.711 1.00 56.44 213 SER A CA 1
ATOM 1795 C C . SER A 1 213 ? 3.984 3.613 -29.239 1.00 56.44 213 SER A C 1
ATOM 1797 O O . SER A 1 213 ? 3.161 2.849 -29.740 1.00 56.44 213 SER A O 1
ATOM 1799 N N . ASP A 1 214 ? 4.837 4.318 -29.982 1.00 61.84 214 ASP A N 1
ATOM 1800 C CA . ASP A 1 214 ? 4.943 4.172 -31.427 1.00 61.84 214 ASP A CA 1
ATOM 1801 C C . ASP A 1 214 ? 6.161 3.331 -31.855 1.00 61.84 214 ASP A C 1
ATOM 1803 O O . ASP A 1 214 ? 7.177 3.830 -32.345 1.00 61.84 214 ASP A O 1
ATOM 1807 N N . PHE A 1 215 ? 6.043 2.006 -31.722 1.00 68.00 215 PHE A N 1
ATOM 1808 C CA . PHE A 1 215 ? 7.017 1.057 -32.281 1.00 68.00 215 PHE A CA 1
ATOM 1809 C C . PHE A 1 215 ? 7.101 1.114 -33.822 1.00 68.00 215 PHE A C 1
ATOM 1811 O O . PHE A 1 215 ? 7.935 0.420 -34.406 1.00 68.00 215 PHE A O 1
ATOM 1818 N N . SER A 1 216 ? 6.294 1.939 -34.508 1.00 65.31 216 SER A N 1
ATOM 1819 C CA . SER A 1 216 ? 6.460 2.189 -35.948 1.00 65.31 216 SER A CA 1
ATOM 1820 C C . SER A 1 216 ? 7.826 2.792 -36.286 1.00 65.31 216 SER A C 1
ATOM 1822 O O . SER A 1 216 ? 8.329 2.571 -37.387 1.00 65.31 216 SER A O 1
ATOM 1824 N N . ILE A 1 217 ? 8.481 3.448 -35.320 1.00 66.19 217 ILE A N 1
ATOM 1825 C CA . ILE A 1 217 ? 9.857 3.949 -35.447 1.00 66.19 217 ILE A CA 1
ATOM 1826 C C . ILE A 1 217 ? 10.829 2.809 -35.789 1.00 66.19 217 ILE A C 1
ATOM 1828 O O . ILE A 1 217 ? 11.750 3.004 -36.577 1.00 66.19 217 ILE A O 1
ATOM 1832 N N . ILE A 1 218 ? 10.591 1.600 -35.268 1.00 66.62 218 ILE A N 1
ATOM 1833 C CA . ILE A 1 218 ? 11.405 0.410 -35.560 1.00 66.62 218 ILE A CA 1
ATOM 1834 C C . ILE A 1 218 ? 11.199 -0.082 -37.001 1.00 66.62 218 ILE A C 1
ATOM 1836 O O . ILE A 1 218 ? 12.100 -0.668 -37.595 1.00 66.62 218 ILE A O 1
ATOM 1840 N N . GLN A 1 219 ? 10.016 0.146 -37.574 1.00 66.56 219 GLN A N 1
ATOM 1841 C CA . GLN A 1 219 ? 9.696 -0.239 -38.953 1.00 66.56 219 GLN A CA 1
ATOM 1842 C C . GLN A 1 219 ? 10.199 0.786 -39.978 1.00 66.56 219 GLN A C 1
ATOM 1844 O O . GLN A 1 219 ? 10.121 0.541 -41.182 1.00 66.56 219 GLN A O 1
ATOM 1849 N N . HIS A 1 220 ? 10.701 1.934 -39.520 1.00 70.06 220 HIS A N 1
ATOM 1850 C CA . HIS A 1 220 ? 11.190 2.985 -40.391 1.00 70.06 220 HIS A CA 1
ATOM 1851 C C . HIS A 1 220 ? 12.529 2.573 -41.024 1.00 70.06 220 HIS A C 1
ATOM 1853 O O . HIS A 1 220 ? 13.480 2.237 -40.325 1.00 70.06 220 HIS A O 1
ATOM 1859 N N . GLU A 1 221 ? 12.644 2.661 -42.353 1.00 63.53 221 GLU A N 1
ATOM 1860 C CA . GLU A 1 221 ? 13.839 2.225 -43.109 1.00 63.53 221 GLU A CA 1
ATOM 1861 C C . GLU A 1 221 ? 15.134 2.961 -42.718 1.00 63.53 221 GLU A C 1
ATOM 1863 O O . GLU A 1 221 ? 16.232 2.514 -43.034 1.00 63.53 221 GLU A O 1
ATOM 1868 N N . ARG A 1 222 ? 15.001 4.093 -42.021 1.00 67.50 222 ARG A N 1
ATOM 1869 C CA . ARG A 1 222 ? 16.104 4.936 -41.530 1.00 67.50 222 ARG A CA 1
ATOM 1870 C C . ARG A 1 222 ? 16.302 4.879 -40.025 1.00 67.50 222 ARG A C 1
ATOM 1872 O O . ARG A 1 222 ? 16.816 5.822 -39.422 1.00 67.50 222 ARG A O 1
ATOM 1879 N N . PHE A 1 223 ? 15.807 3.821 -39.403 1.00 68.25 223 PHE A N 1
ATOM 1880 C CA . PHE A 1 223 ? 16.123 3.558 -38.017 1.00 68.25 223 PHE A CA 1
ATOM 1881 C C . PHE A 1 223 ? 17.640 3.427 -37.876 1.00 68.25 223 PHE A C 1
ATOM 1883 O O . PHE A 1 223 ? 18.276 2.668 -38.610 1.00 68.25 223 PHE A O 1
ATOM 1890 N N . ARG A 1 224 ? 18.227 4.201 -36.967 1.00 67.81 224 ARG A N 1
ATOM 1891 C CA . ARG A 1 224 ? 19.675 4.225 -36.770 1.00 67.81 224 ARG A CA 1
ATOM 1892 C C . ARG A 1 224 ? 20.124 2.906 -36.134 1.00 67.81 224 ARG A C 1
ATOM 1894 O O . ARG A 1 224 ? 19.613 2.525 -35.091 1.00 67.81 224 ARG A O 1
ATOM 1901 N N . ASN A 1 225 ? 21.086 2.211 -36.744 1.00 67.56 225 ASN A N 1
ATOM 1902 C CA . ASN A 1 225 ? 21.706 0.976 -36.225 1.00 67.56 225 ASN A CA 1
ATOM 1903 C C . ASN A 1 225 ? 20.719 -0.112 -35.710 1.00 67.56 225 ASN A C 1
ATOM 1905 O O . ASN A 1 225 ? 20.823 -0.550 -34.559 1.00 67.56 225 ASN A O 1
ATOM 1909 N N . PRO A 1 226 ? 19.792 -0.622 -36.550 1.00 72.19 226 PRO A N 1
ATOM 1910 C CA . PRO A 1 226 ? 18.796 -1.626 -36.148 1.00 72.19 226 PRO A CA 1
ATOM 1911 C C . PRO A 1 226 ? 19.427 -2.920 -35.630 1.00 72.19 226 PRO A C 1
ATOM 1913 O O . PRO A 1 226 ? 18.936 -3.506 -34.667 1.00 72.19 226 PRO A O 1
ATOM 1916 N N . THR A 1 227 ? 20.524 -3.351 -36.256 1.00 73.50 227 THR A N 1
ATOM 1917 C CA . THR A 1 227 ? 21.227 -4.599 -35.933 1.00 73.50 227 THR A CA 1
ATOM 1918 C C . THR A 1 227 ? 21.756 -4.611 -34.504 1.00 73.50 227 THR A C 1
ATOM 1920 O O . THR A 1 227 ? 21.737 -5.656 -33.859 1.00 73.50 227 THR A O 1
ATOM 1923 N N . ASP A 1 228 ? 22.181 -3.451 -34.007 1.00 71.62 228 ASP A N 1
ATOM 1924 C CA . ASP A 1 228 ? 22.764 -3.326 -32.679 1.00 71.62 228 ASP A CA 1
ATOM 1925 C C . ASP A 1 228 ? 21.684 -3.039 -31.639 1.00 71.62 228 ASP A C 1
ATOM 1927 O O . ASP A 1 228 ? 21.661 -3.678 -30.596 1.00 71.62 228 ASP A O 1
ATOM 1931 N N . ILE A 1 229 ? 20.743 -2.135 -31.926 1.00 74.56 229 ILE A N 1
ATOM 1932 C CA . ILE A 1 229 ? 19.765 -1.641 -30.947 1.00 74.56 229 ILE A CA 1
ATOM 1933 C C . ILE A 1 229 ? 18.659 -2.661 -30.638 1.00 74.56 229 ILE A C 1
ATOM 1935 O O . ILE A 1 229 ? 18.240 -2.780 -29.483 1.00 74.56 229 ILE A O 1
ATOM 1939 N N . LEU A 1 230 ? 18.188 -3.420 -31.634 1.00 77.06 230 LEU A N 1
ATOM 1940 C CA . LEU A 1 230 ? 17.079 -4.364 -31.446 1.00 77.06 230 LEU A CA 1
ATOM 1941 C C . LEU A 1 230 ? 17.388 -5.487 -30.444 1.00 77.06 230 LEU A C 1
ATOM 1943 O O . LEU A 1 230 ? 16.541 -5.742 -29.583 1.00 77.06 230 LEU A O 1
ATOM 1947 N N . PRO A 1 231 ? 18.571 -6.132 -30.473 1.00 81.38 231 PRO A N 1
ATOM 1948 C CA . PRO A 1 231 ? 18.960 -7.087 -29.439 1.00 81.38 231 PRO A CA 1
ATOM 1949 C C . PRO A 1 231 ? 18.947 -6.512 -28.016 1.00 81.38 231 PRO A C 1
ATOM 1951 O O . PRO A 1 231 ? 18.528 -7.213 -27.096 1.00 81.38 231 PRO A O 1
ATOM 1954 N N . TYR A 1 232 ? 19.362 -5.254 -27.812 1.00 76.81 232 TYR A N 1
ATOM 1955 C CA . TYR A 1 232 ? 19.337 -4.626 -26.481 1.00 76.81 232 TYR A CA 1
ATOM 1956 C C . TYR A 1 232 ? 17.922 -4.266 -26.037 1.00 76.81 232 TYR A C 1
ATOM 1958 O O . TYR A 1 232 ? 17.587 -4.457 -24.871 1.00 76.81 232 TYR A O 1
ATOM 1966 N N . LEU A 1 233 ? 17.075 -3.803 -26.958 1.00 77.56 233 LEU A N 1
ATOM 1967 C CA . LEU A 1 233 ? 15.664 -3.539 -26.681 1.00 77.56 233 LEU A CA 1
ATOM 1968 C C . LEU A 1 233 ? 14.932 -4.827 -26.267 1.00 77.56 233 LEU A C 1
ATOM 1970 O O . LEU A 1 233 ? 14.241 -4.846 -25.251 1.00 77.56 233 LEU A O 1
ATOM 1974 N N . LEU A 1 234 ? 15.124 -5.916 -27.019 1.00 80.81 234 LEU A N 1
ATOM 1975 C CA . LEU A 1 234 ? 14.539 -7.223 -26.709 1.00 80.81 234 LEU A CA 1
ATOM 1976 C C . LEU A 1 234 ? 15.095 -7.801 -25.406 1.00 80.81 234 LEU A C 1
ATOM 1978 O O . LEU A 1 234 ? 14.319 -8.260 -24.573 1.00 80.81 234 LEU A O 1
ATOM 1982 N N . GLY A 1 235 ? 16.415 -7.742 -25.208 1.00 80.81 235 GLY A N 1
ATOM 1983 C CA . GLY A 1 235 ? 17.057 -8.191 -23.972 1.00 80.81 235 GLY A CA 1
ATOM 1984 C C . GLY A 1 235 ? 16.508 -7.460 -22.749 1.00 80.81 235 GLY A C 1
ATOM 1985 O O . GLY A 1 235 ? 16.116 -8.102 -21.782 1.00 80.81 235 GLY A O 1
ATOM 1986 N N . ARG A 1 236 ? 16.357 -6.134 -22.842 1.00 80.75 236 ARG A N 1
ATOM 1987 C CA . ARG A 1 236 ? 15.733 -5.323 -21.795 1.00 80.75 236 ARG A CA 1
ATOM 1988 C C . ARG A 1 236 ? 14.300 -5.768 -21.496 1.00 80.75 236 ARG A C 1
ATOM 1990 O O . ARG A 1 236 ? 13.934 -5.812 -20.330 1.00 80.75 236 ARG A O 1
ATOM 1997 N N . PHE A 1 237 ? 13.475 -6.062 -22.503 1.00 80.88 237 PHE A N 1
ATOM 1998 C CA . PHE A 1 237 ? 12.098 -6.505 -22.253 1.00 80.88 237 PHE A CA 1
ATOM 1999 C C . PHE A 1 237 ? 12.031 -7.878 -21.584 1.00 80.88 237 PHE A C 1
ATOM 2001 O O . PHE A 1 237 ? 11.212 -8.063 -20.689 1.00 80.88 237 PHE A O 1
ATOM 2008 N N . VAL A 1 238 ? 12.904 -8.811 -21.973 1.00 83.31 238 VAL A N 1
ATOM 2009 C CA . VAL A 1 238 ? 13.000 -10.129 -21.326 1.00 83.31 238 VAL A CA 1
ATOM 2010 C C . VAL A 1 238 ? 13.438 -9.981 -19.869 1.00 83.31 238 VAL A C 1
ATOM 2012 O O . VAL A 1 238 ? 12.782 -10.511 -18.979 1.00 83.31 238 VAL A O 1
ATOM 2015 N N . GLU A 1 239 ? 14.488 -9.197 -19.610 1.00 82.12 239 GLU A N 1
ATOM 2016 C CA . GLU A 1 239 ? 14.959 -8.919 -18.248 1.00 82.12 239 GLU A CA 1
ATOM 2017 C C . GLU A 1 239 ? 13.870 -8.228 -17.409 1.00 82.12 239 GLU A C 1
ATOM 2019 O O . GLU A 1 239 ? 13.664 -8.572 -16.248 1.00 82.12 239 GLU A O 1
ATOM 2024 N N . GLN A 1 240 ? 13.121 -7.286 -17.991 1.00 80.69 240 GLN A N 1
ATOM 2025 C CA . GLN A 1 240 ? 12.000 -6.630 -17.313 1.00 80.69 240 GLN A CA 1
ATOM 2026 C C . GLN A 1 240 ? 10.880 -7.606 -16.949 1.00 80.69 240 GLN A C 1
ATOM 2028 O O . GLN A 1 240 ? 10.367 -7.530 -15.834 1.00 80.69 240 GLN A O 1
ATOM 2033 N N . ASP A 1 241 ? 10.511 -8.517 -17.850 1.00 81.94 241 ASP A N 1
ATOM 2034 C CA . ASP A 1 241 ? 9.472 -9.515 -17.588 1.00 81.94 241 ASP A CA 1
ATOM 2035 C C . ASP A 1 241 ? 9.885 -10.492 -16.474 1.00 81.94 241 ASP A C 1
ATOM 2037 O O . ASP A 1 241 ? 9.107 -10.760 -15.555 1.00 81.94 241 ASP A O 1
ATOM 2041 N N . GLU A 1 242 ? 11.135 -10.962 -16.485 1.00 82.56 242 GLU A N 1
ATOM 2042 C CA . GLU A 1 242 ? 11.682 -11.809 -15.416 1.00 82.56 242 GLU A CA 1
ATOM 2043 C C . GLU A 1 242 ? 11.660 -11.083 -14.063 1.00 82.56 242 GLU A C 1
ATOM 2045 O O . GLU A 1 242 ? 11.134 -11.602 -13.073 1.00 82.56 242 GLU A O 1
ATOM 2050 N N . ILE A 1 243 ? 12.148 -9.840 -14.033 1.00 80.69 243 ILE A N 1
ATOM 2051 C CA . ILE A 1 243 ? 12.217 -9.026 -12.817 1.00 80.69 243 ILE A CA 1
ATOM 2052 C C . ILE A 1 243 ? 10.816 -8.701 -12.279 1.00 80.69 243 ILE A C 1
ATOM 2054 O O . ILE A 1 243 ? 10.591 -8.773 -11.068 1.00 80.69 243 ILE A O 1
ATOM 2058 N N . PHE A 1 244 ? 9.853 -8.359 -13.138 1.00 80.81 244 PHE A N 1
ATOM 2059 C CA . PHE A 1 244 ? 8.482 -8.062 -12.709 1.00 80.81 244 PHE A CA 1
ATOM 2060 C C . PHE A 1 244 ? 7.785 -9.303 -12.140 1.00 80.81 244 PHE A C 1
ATOM 2062 O O . PHE A 1 244 ? 7.060 -9.201 -11.145 1.00 80.81 244 PHE A O 1
ATOM 2069 N N . ASN A 1 245 ? 8.036 -10.480 -12.718 1.00 77.56 245 ASN A N 1
ATOM 2070 C CA . ASN A 1 245 ? 7.467 -11.738 -12.241 1.00 77.56 245 ASN A CA 1
ATOM 2071 C C . ASN A 1 245 ? 8.068 -12.213 -10.914 1.00 77.56 245 ASN A C 1
ATOM 2073 O O . ASN A 1 245 ? 7.336 -12.762 -10.082 1.00 77.56 245 ASN A O 1
ATOM 2077 N N . GLU A 1 246 ? 9.370 -12.011 -10.705 1.00 80.19 246 GLU A N 1
ATOM 2078 C CA . GLU A 1 246 ? 10.062 -12.435 -9.485 1.00 80.19 246 GLU A CA 1
ATOM 2079 C C . GLU A 1 246 ? 9.841 -11.459 -8.319 1.00 80.19 246 GLU A C 1
ATOM 2081 O O . GLU A 1 246 ? 9.641 -11.886 -7.179 1.00 80.19 246 GLU A O 1
ATOM 2086 N N . PHE A 1 247 ? 9.837 -10.150 -8.590 1.00 76.12 247 PHE A N 1
ATOM 2087 C CA . PHE A 1 247 ? 9.951 -9.135 -7.539 1.00 76.12 247 PHE A CA 1
ATOM 2088 C C . PHE A 1 247 ? 8.623 -8.517 -7.081 1.00 76.12 247 PHE A C 1
ATOM 2090 O O . PHE A 1 247 ? 8.584 -7.914 -6.008 1.00 76.12 247 PHE A O 1
ATOM 2097 N N . VAL A 1 248 ? 7.525 -8.664 -7.836 1.00 78.50 248 VAL A N 1
ATOM 2098 C CA . VAL A 1 248 ? 6.197 -8.160 -7.431 1.00 78.50 248 VAL A CA 1
ATOM 2099 C C . VAL A 1 248 ? 5.404 -9.271 -6.714 1.00 78.50 248 VAL A C 1
ATOM 2101 O O . VAL A 1 248 ? 4.767 -10.112 -7.364 1.00 78.50 248 VAL A O 1
ATOM 2104 N N . PRO A 1 249 ? 5.407 -9.319 -5.363 1.00 80.62 249 PRO A N 1
ATOM 2105 C CA . PRO A 1 249 ? 4.681 -10.343 -4.621 1.00 80.62 249 PRO A CA 1
ATOM 2106 C C . PRO A 1 249 ? 3.169 -10.156 -4.776 1.00 80.62 249 PRO A C 1
ATOM 2108 O O . PRO A 1 249 ? 2.681 -9.037 -4.832 1.00 80.62 249 PRO A O 1
ATOM 2111 N N . GLN A 1 250 ? 2.395 -11.245 -4.759 1.00 82.94 250 GLN A N 1
ATOM 2112 C CA . GLN A 1 250 ? 0.922 -11.159 -4.762 1.00 82.94 250 GLN A CA 1
ATOM 2113 C C . GLN A 1 250 ? 0.379 -10.504 -3.484 1.00 82.94 250 GLN A C 1
ATOM 2115 O O . GLN A 1 250 ? -0.600 -9.758 -3.507 1.00 82.94 250 GLN A O 1
ATOM 2120 N N . SER A 1 251 ? 1.036 -10.767 -2.355 1.00 84.50 251 SER A N 1
ATOM 2121 C CA . SER A 1 251 ? 0.729 -10.148 -1.072 1.00 84.50 251 SER A CA 1
ATOM 2122 C C . SER A 1 251 ? 1.978 -10.035 -0.213 1.00 84.50 251 SER A C 1
ATOM 2124 O O . SER A 1 251 ? 2.824 -10.931 -0.252 1.00 84.50 251 SER A O 1
ATOM 2126 N N . LYS A 1 252 ? 2.063 -8.986 0.604 1.00 85.06 252 LYS A N 1
ATOM 2127 C CA . LYS A 1 252 ? 3.136 -8.808 1.586 1.00 85.06 252 LYS A CA 1
ATOM 2128 C C . LYS A 1 252 ? 2.568 -8.401 2.940 1.00 85.06 252 LYS A C 1
ATOM 2130 O O . LYS A 1 252 ? 1.651 -7.584 3.011 1.00 85.06 252 LYS A O 1
ATOM 2135 N N . ASP A 1 253 ? 3.149 -8.968 3.991 1.00 84.56 253 ASP A N 1
ATOM 2136 C CA . ASP A 1 253 ? 2.839 -8.620 5.376 1.00 84.56 253 ASP A CA 1
ATOM 2137 C C . ASP A 1 253 ? 3.725 -7.438 5.784 1.00 84.56 253 ASP A C 1
ATOM 2139 O O . ASP A 1 253 ? 4.954 -7.518 5.736 1.00 84.56 253 ASP A O 1
ATOM 2143 N N . LEU A 1 254 ? 3.086 -6.324 6.129 1.00 82.44 254 LEU A N 1
ATOM 2144 C CA . LEU A 1 254 ? 3.692 -5.043 6.479 1.00 82.44 254 LEU A CA 1
ATOM 2145 C C . LEU A 1 254 ? 3.176 -4.637 7.866 1.00 82.44 254 LEU A C 1
ATOM 2147 O O . LEU A 1 254 ? 2.375 -3.717 8.026 1.00 82.44 254 LEU A O 1
ATOM 2151 N N . GLY A 1 255 ? 3.611 -5.396 8.876 1.00 80.06 255 GLY A N 1
ATOM 2152 C CA . GLY A 1 255 ? 3.199 -5.232 10.268 1.00 80.06 255 GLY A CA 1
ATOM 2153 C C . GLY A 1 255 ? 1.704 -5.485 10.459 1.00 80.06 255 GLY A C 1
ATOM 2154 O O . GLY A 1 255 ? 1.242 -6.622 10.394 1.00 80.06 255 GLY A O 1
ATOM 2155 N N . LEU A 1 256 ? 0.944 -4.408 10.676 1.00 81.81 256 LEU A N 1
ATOM 2156 C CA . LEU A 1 256 ? -0.497 -4.463 10.927 1.00 81.81 256 LEU A CA 1
ATOM 2157 C C . LEU A 1 256 ? -1.303 -4.940 9.705 1.00 81.81 256 LEU A C 1
ATOM 2159 O O . LEU A 1 256 ? -2.375 -5.532 9.859 1.00 81.81 256 LEU A O 1
ATOM 2163 N N . PHE A 1 257 ? -0.783 -4.686 8.501 1.00 84.56 257 PHE A N 1
ATOM 2164 C CA . PHE A 1 257 ? -1.483 -4.907 7.241 1.00 84.56 257 PHE A CA 1
ATOM 2165 C C . PHE A 1 257 ? -0.898 -6.060 6.440 1.00 84.56 257 PHE A C 1
ATOM 2167 O O . PHE A 1 257 ? 0.313 -6.171 6.265 1.00 84.56 257 PHE A O 1
ATOM 2174 N N . ARG A 1 258 ? -1.776 -6.858 5.838 1.00 86.94 258 ARG A N 1
ATOM 2175 C CA . ARG A 1 258 ? -1.455 -7.657 4.656 1.00 86.94 258 ARG A CA 1
ATOM 2176 C C . ARG A 1 258 ? -1.934 -6.904 3.428 1.00 86.94 258 ARG A C 1
ATOM 2178 O O . ARG A 1 258 ? -3.139 -6.838 3.178 1.00 86.94 258 ARG A O 1
ATOM 2185 N N . VAL A 1 259 ? -0.993 -6.367 2.659 1.00 85.00 259 VAL A N 1
ATOM 2186 C CA . VAL A 1 259 ? -1.296 -5.643 1.421 1.00 85.00 259 VAL A CA 1
ATOM 2187 C C . VAL A 1 259 ? -1.290 -6.622 0.256 1.00 85.00 259 VAL A C 1
ATOM 2189 O O . VAL A 1 259 ? -0.330 -7.375 0.077 1.00 85.00 259 VAL A O 1
ATOM 2192 N N . LYS A 1 260 ? -2.365 -6.630 -0.532 1.00 86.94 260 LYS A N 1
ATOM 2193 C CA . LYS A 1 260 ? -2.461 -7.383 -1.789 1.00 86.94 260 LYS A CA 1
ATOM 2194 C C . LYS A 1 260 ? -2.065 -6.490 -2.963 1.00 86.94 260 LYS A C 1
ATOM 2196 O O . LYS A 1 260 ? -2.613 -5.403 -3.114 1.00 86.94 260 LYS A O 1
ATOM 2201 N N . PHE A 1 261 ? -1.189 -6.987 -3.832 1.00 84.06 261 PHE A N 1
ATOM 2202 C CA . PHE A 1 261 ? -0.685 -6.272 -5.013 1.00 84.06 261 PHE A CA 1
ATOM 2203 C C . PHE A 1 261 ? -1.161 -6.888 -6.332 1.00 84.06 261 PHE A C 1
ATOM 2205 O O . PHE A 1 261 ? -0.596 -6.613 -7.384 1.00 84.06 261 PHE A O 1
ATOM 2212 N N . ASN A 1 262 ? -2.200 -7.725 -6.303 1.00 83.25 262 ASN A N 1
ATOM 2213 C CA . ASN A 1 262 ? -2.696 -8.416 -7.496 1.00 83.25 262 ASN A CA 1
ATOM 2214 C C . ASN A 1 262 ? -3.057 -7.452 -8.635 1.00 83.25 262 ASN A C 1
ATOM 2216 O O . ASN A 1 262 ? -2.757 -7.739 -9.788 1.00 83.25 262 ASN A O 1
ATOM 2220 N N . ILE A 1 263 ? -3.666 -6.306 -8.310 1.00 81.88 263 ILE A N 1
ATOM 2221 C CA . ILE A 1 263 ? -4.029 -5.282 -9.298 1.00 81.88 263 ILE A CA 1
ATOM 2222 C C . ILE A 1 263 ? -2.762 -4.718 -9.949 1.00 81.88 263 ILE A C 1
ATOM 2224 O O . ILE A 1 263 ? -2.632 -4.763 -11.167 1.00 81.88 263 ILE A O 1
ATOM 2228 N N . LEU A 1 264 ? -1.803 -4.264 -9.137 1.00 81.50 264 LEU A N 1
ATOM 2229 C CA . LEU A 1 264 ? -0.524 -3.741 -9.617 1.00 81.50 264 LEU A CA 1
ATOM 2230 C C . LEU A 1 264 ? 0.219 -4.764 -10.487 1.00 81.50 264 LEU A C 1
ATOM 2232 O O . LEU A 1 264 ? 0.681 -4.431 -11.573 1.00 81.50 264 LEU A O 1
ATOM 2236 N N . ARG A 1 265 ? 0.289 -6.020 -10.036 1.00 81.06 265 ARG A N 1
ATOM 2237 C CA . ARG A 1 265 ? 0.933 -7.103 -10.780 1.00 81.06 265 ARG A CA 1
ATOM 2238 C C . ARG A 1 265 ? 0.286 -7.294 -12.147 1.00 81.06 265 ARG A C 1
ATOM 2240 O O . ARG A 1 265 ? 0.994 -7.262 -13.140 1.00 81.06 265 ARG A O 1
ATOM 2247 N N . ASN A 1 266 ? -1.040 -7.411 -12.201 1.00 81.12 266 ASN A N 1
ATOM 2248 C CA . ASN A 1 266 ? -1.771 -7.598 -13.456 1.00 81.12 266 ASN A CA 1
ATOM 2249 C C . ASN A 1 266 ? -1.569 -6.450 -14.458 1.00 81.12 266 ASN A C 1
ATOM 2251 O O . ASN A 1 266 ? -1.692 -6.683 -15.654 1.00 81.12 266 ASN A O 1
ATOM 2255 N N . HIS A 1 267 ? -1.299 -5.230 -13.985 1.00 77.25 267 HIS A N 1
ATOM 2256 C CA . HIS A 1 267 ? -1.014 -4.084 -14.851 1.00 77.25 267 HIS A CA 1
ATOM 2257 C C . HIS A 1 267 ? 0.445 -4.026 -15.318 1.00 77.25 267 HIS A C 1
ATOM 2259 O O . HIS A 1 267 ? 0.702 -3.602 -16.442 1.00 77.25 267 HIS A O 1
ATOM 2265 N N . LEU A 1 268 ? 1.397 -4.438 -14.476 1.00 75.62 268 LEU A N 1
ATOM 2266 C CA . LEU A 1 268 ? 2.824 -4.386 -14.800 1.00 75.62 268 LEU A CA 1
ATOM 2267 C C . LEU A 1 268 ? 3.290 -5.557 -15.670 1.00 75.62 268 LEU A C 1
ATOM 2269 O O . LEU A 1 26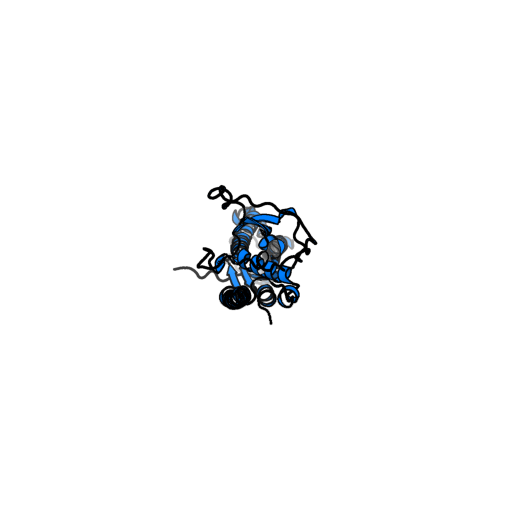8 ? 4.158 -5.362 -16.518 1.00 75.62 268 LEU A O 1
ATOM 2273 N N . THR A 1 269 ? 2.739 -6.757 -15.478 1.00 67.94 269 THR A N 1
ATOM 2274 C CA . THR A 1 269 ? 3.042 -7.903 -16.346 1.00 67.94 269 THR A CA 1
ATOM 2275 C C . THR A 1 269 ? 2.107 -7.899 -17.555 1.00 67.94 269 THR A C 1
ATOM 2277 O O . THR A 1 269 ? 0.892 -8.002 -17.357 1.00 67.94 269 THR A O 1
ATOM 2280 N N . PRO A 1 270 ? 2.628 -7.798 -18.792 1.00 59.00 270 PRO A N 1
ATOM 2281 C CA . PRO A 1 270 ? 1.810 -7.977 -19.985 1.00 59.00 270 PRO A CA 1
ATOM 2282 C C . PRO A 1 270 ? 1.210 -9.396 -20.009 1.00 59.00 270 PRO A C 1
ATOM 2284 O O . PRO A 1 270 ? 1.863 -10.353 -19.594 1.00 59.00 270 PRO A O 1
ATOM 2287 N N . GLN A 1 271 ? -0.046 -9.517 -20.455 1.00 45.62 271 GLN A N 1
ATOM 2288 C CA . GLN A 1 271 ? -0.719 -10.806 -20.685 1.00 45.62 271 GLN A CA 1
ATOM 2289 C C . GLN A 1 271 ? -0.370 -11.398 -22.048 1.00 45.62 271 GLN A C 1
ATOM 2291 O O . GLN A 1 271 ? -0.260 -10.608 -23.015 1.00 45.62 271 GLN A O 1
#

Foldseek 3Di:
DPDPQDAQAAKEKAFDDDDDDPVQKDKDKAFADDDPPVDDDDLVSDQCVPQFDFDDPPPPPDDDDDDDDDDDDPDDDPPPVGIDIDIAGPPVLVVTIDMPPHLVVVLVVVVVVVVVVLVVQFFDFDPVQDPVCVVVVVVQDPVRDDPDPDRDRDPDPNVRTDRCVVVLVVDPCSVCVSVVSSVVSVLLVVLVVVVSNVCGVLSRVVVSVVVPVPCVSLVDPRGPPNVPNVVSVVVVVVVSLVCLVPPQDQWDDRNNYIYGCVVVSPVSHDD

pLDDT: mean 71.04, std 15.21, range [28.61, 90.38]

Radius of gyration: 35.9 Å; chains: 1; bounding box: 83×42×116 Å

Sequence (271 aa):
MHVKEVPLFFAECLYKEFTIPSSYYYTDIINLFELPPLGRSTKDDFNPMVHMEIEPEEVKKSGDDSSESEANLEESIDSMANKVKVKKVKDLHKLWLNIQPDQHDLFSLLSENFSLGFDCLKNFEKWSMHADLKPYDSILEPWDYRSYERWEPPQEKNELYLNCDDWLRENPYYVHLEDNLEALINEAVSKIEIQFELFEPYLYAYWVNQQISDFSIIQHERFRNPTDILPYLLGRFVEQDEIFNEFVPQSKDLGLFRVKFNILRNHLTPQ